Protein AF-X0Y604-F1 (afdb_monomer_lite)

Radius of gyration: 18.32 Å; chains: 1; bounding box: 46×38×45 Å

Sequence (183 aa):
MRIRPVEQVLEEVKYISSCANYKFVNFYDNININHRYLNEFLDGLISQKFTLPWGAELRADVITKEEALKLKKSNCKIVATGVESASEEVLKINFKFQDPSKVAQGIRIFKEVGIAVQAYFVIGLPGDNWERFKKTLKFVETLNLEGGVDRVEFFTATPYPGSDLAMNKEKYGIRILNENYSE

InterPro domains:
  IPR006638 Elp3/MiaA/NifB-like, radical SAM core domain [SM00729] (1-183)
  IPR007197 Radical SAM [PF04055] (2-140)
  IPR007197 Radical SAM [PS51918] (1-183)
  IPR023404 Radical SAM, alpha/beta horseshoe [G3DSA:3.80.30.20] (1-182)
  IPR051198 Tetrapyrrole and bacteriochlorophyll biosynthesis methyltransferases [PTHR43409] (1-174)
  IPR058240 Radical SAM superfamily [SSF102114] (2-176)

Structure (mmCIF, N/CA/C/O backbone):
data_AF-X0Y604-F1
#
_entry.id   AF-X0Y604-F1
#
loop_
_atom_site.group_PDB
_atom_site.id
_atom_site.type_symbol
_atom_site.label_atom_id
_atom_site.label_alt_id
_atom_site.label_comp_id
_atom_site.label_asym_id
_atom_site.label_entity_id
_atom_site.label_seq_id
_atom_site.pdbx_PDB_ins_code
_atom_site.Cartn_x
_atom_site.Cartn_y
_atom_site.Cartn_z
_atom_site.occupancy
_atom_site.B_iso_or_equiv
_atom_site.auth_seq_id
_atom_site.auth_comp_id
_atom_site.auth_asym_id
_atom_site.auth_atom_id
_atom_site.pdbx_PDB_model_num
ATOM 1 N N . MET A 1 1 ? -13.485 4.844 -14.418 1.00 67.44 1 MET A N 1
ATOM 2 C CA . MET A 1 1 ? -13.483 4.249 -13.063 1.00 67.44 1 MET A CA 1
ATOM 3 C C . MET A 1 1 ? -14.877 4.419 -12.478 1.00 67.44 1 MET A C 1
ATOM 5 O O . MET A 1 1 ? -15.407 5.518 -12.577 1.00 67.44 1 MET A O 1
ATOM 9 N N . ARG A 1 2 ? -15.498 3.356 -11.955 1.00 85.62 2 ARG A N 1
ATOM 10 C CA . ARG A 1 2 ? -16.805 3.432 -11.284 1.00 85.62 2 ARG A CA 1
ATOM 11 C C . ARG A 1 2 ? -16.552 3.430 -9.780 1.00 85.62 2 ARG A C 1
ATOM 13 O O . ARG A 1 2 ? -15.998 2.464 -9.279 1.00 85.62 2 ARG A O 1
ATOM 20 N N . ILE A 1 3 ? -16.933 4.502 -9.092 1.00 89.94 3 ILE A N 1
ATOM 21 C CA . ILE A 1 3 ? -16.822 4.616 -7.633 1.00 89.94 3 ILE A CA 1
ATOM 22 C C . ILE A 1 3 ? -18.218 4.388 -7.058 1.00 89.94 3 ILE A C 1
ATOM 24 O O . ILE A 1 3 ? -19.185 4.982 -7.538 1.00 89.94 3 ILE A O 1
ATOM 28 N N . ARG A 1 4 ? -18.338 3.487 -6.082 1.00 91.44 4 ARG A N 1
ATOM 29 C CA . ARG A 1 4 ? -19.601 3.248 -5.373 1.00 91.44 4 ARG A CA 1
ATOM 30 C C . ARG A 1 4 ? -19.793 4.326 -4.302 1.00 91.44 4 ARG A C 1
ATOM 32 O O . ARG A 1 4 ? -18.795 4.716 -3.713 1.00 91.44 4 ARG A O 1
ATOM 39 N N . PRO A 1 5 ? -21.014 4.813 -4.031 1.00 94.31 5 PRO A N 1
ATOM 40 C CA . PRO A 1 5 ? -21.254 5.717 -2.906 1.00 94.31 5 PRO A CA 1
ATOM 41 C C . PRO A 1 5 ? -20.850 5.072 -1.577 1.00 94.31 5 PRO A C 1
ATOM 43 O O . PRO A 1 5 ? -21.089 3.875 -1.382 1.00 94.31 5 PRO A O 1
ATOM 46 N N . VAL A 1 6 ? -20.262 5.856 -0.671 1.00 95.50 6 VAL A N 1
ATOM 47 C CA . VAL A 1 6 ? -19.782 5.362 0.628 1.00 95.50 6 VAL A CA 1
ATOM 48 C C . VAL A 1 6 ? -20.933 4.764 1.432 1.00 95.50 6 VAL A C 1
ATOM 50 O O . VAL A 1 6 ? -20.778 3.704 2.032 1.00 95.50 6 VAL A O 1
ATOM 53 N N . GLU A 1 7 ? -22.111 5.382 1.387 1.00 95.94 7 GLU A N 1
ATOM 54 C CA . GLU A 1 7 ? -23.298 4.941 2.116 1.00 95.94 7 GLU A CA 1
ATOM 55 C C . GLU A 1 7 ? -23.712 3.522 1.726 1.00 95.94 7 GLU A C 1
ATOM 57 O O . GLU A 1 7 ? -23.985 2.704 2.600 1.00 95.94 7 GLU A O 1
ATOM 62 N N . GLN A 1 8 ? -23.668 3.191 0.430 1.00 95.75 8 GLN A N 1
ATOM 63 C CA . GLN A 1 8 ? -23.993 1.844 -0.049 1.00 95.75 8 GLN A CA 1
ATOM 64 C C . GLN A 1 8 ? -22.989 0.804 0.457 1.00 95.75 8 GLN A C 1
ATOM 66 O O . GLN A 1 8 ? -23.372 -0.301 0.831 1.00 95.75 8 GLN A O 1
ATOM 71 N N . VAL A 1 9 ? -21.698 1.150 0.484 1.00 95.06 9 VAL A N 1
ATOM 72 C CA . VAL A 1 9 ? -20.661 0.254 1.018 1.00 95.06 9 VAL A CA 1
ATOM 73 C C . VAL A 1 9 ? -20.857 0.058 2.523 1.00 95.06 9 VAL A C 1
ATOM 75 O O . VAL A 1 9 ? -20.751 -1.057 3.026 1.00 95.06 9 VAL A O 1
ATOM 78 N N . LEU A 1 10 ? -21.192 1.119 3.256 1.00 95.12 10 LEU A N 1
ATOM 79 C CA . LEU A 1 10 ? -21.450 1.048 4.692 1.00 95.12 10 LEU A CA 1
ATOM 80 C C . LEU A 1 10 ? -22.718 0.244 5.032 1.00 95.12 10 LEU A C 1
ATOM 82 O O . LEU A 1 10 ? -22.738 -0.456 6.044 1.00 95.12 10 LEU A O 1
ATOM 86 N N . GLU A 1 11 ? -23.761 0.300 4.202 1.00 94.94 11 GLU A N 1
ATOM 87 C CA . GLU A 1 11 ? -24.947 -0.558 4.335 1.00 94.94 11 GLU A CA 1
ATOM 88 C C . GLU A 1 11 ? -24.590 -2.045 4.198 1.00 94.94 11 GLU A C 1
ATOM 90 O O . GLU A 1 11 ? -25.038 -2.864 5.005 1.00 94.94 11 GLU A O 1
ATOM 95 N N . GLU A 1 12 ? -23.724 -2.394 3.243 1.00 93.00 12 GLU A N 1
ATOM 96 C CA . GLU A 1 12 ? -23.211 -3.761 3.088 1.00 93.00 12 GLU A CA 1
ATOM 97 C C . GLU A 1 12 ? -22.368 -4.193 4.286 1.00 93.00 12 GLU A C 1
ATOM 99 O O . GLU A 1 12 ? -22.547 -5.296 4.800 1.00 93.00 12 GLU A O 1
ATOM 104 N N . VAL A 1 13 ? -21.489 -3.320 4.782 1.00 91.56 13 VAL A N 1
ATOM 105 C CA . VAL A 1 13 ? -20.687 -3.593 5.981 1.00 91.56 13 VAL A CA 1
ATOM 106 C C . VAL A 1 13 ? -21.584 -3.851 7.192 1.00 91.56 13 VAL A C 1
ATOM 108 O O . VAL A 1 13 ? -21.363 -4.815 7.927 1.00 91.56 13 VAL A O 1
ATOM 111 N N . LYS A 1 14 ? -22.638 -3.050 7.374 1.00 89.56 14 LYS A N 1
ATOM 112 C CA . LYS A 1 14 ? -23.631 -3.249 8.435 1.00 89.56 14 LYS A CA 1
ATOM 113 C C . LYS A 1 14 ? -24.364 -4.582 8.287 1.00 89.56 14 LYS A C 1
ATOM 115 O O . LYS A 1 14 ? -24.559 -5.286 9.280 1.00 89.56 14 LYS A O 1
ATOM 120 N N . TYR A 1 15 ? -24.742 -4.951 7.064 1.00 90.50 15 TYR A N 1
ATOM 121 C CA . TYR A 1 15 ? -25.344 -6.252 6.781 1.00 90.50 15 TYR A CA 1
ATOM 122 C C . TYR A 1 15 ? -24.382 -7.403 7.113 1.00 90.50 15 TYR A C 1
ATOM 124 O O . TYR A 1 15 ? -24.766 -8.333 7.824 1.00 90.50 15 TYR A O 1
ATOM 132 N N . ILE A 1 16 ? -23.112 -7.307 6.709 1.00 88.12 16 ILE A N 1
ATOM 133 C CA . ILE A 1 16 ? -22.062 -8.283 7.038 1.00 88.12 16 ILE A CA 1
ATOM 134 C C . ILE A 1 16 ? -21.901 -8.410 8.557 1.00 88.12 16 ILE A C 1
ATOM 136 O O . ILE A 1 16 ? -21.868 -9.526 9.068 1.00 88.12 16 ILE A O 1
ATOM 140 N N . SER A 1 17 ? -21.868 -7.299 9.300 1.00 84.38 17 SER A N 1
ATOM 141 C CA . SER A 1 17 ? -21.817 -7.321 10.769 1.00 84.38 17 SER A CA 1
ATOM 142 C C . SER A 1 17 ? -23.038 -7.968 11.424 1.00 84.38 17 SER A C 1
ATOM 144 O O . SER A 1 17 ? -22.916 -8.491 12.528 1.00 84.38 17 SER A O 1
ATOM 146 N N . SER A 1 18 ? -24.206 -7.921 10.778 1.00 85.81 18 SER A N 1
ATOM 147 C CA . SER A 1 18 ? -25.432 -8.561 11.278 1.00 85.81 18 SER A CA 1
ATOM 148 C C . SER A 1 18 ? -25.483 -10.069 11.008 1.00 85.81 18 SER A C 1
ATOM 150 O O . SER A 1 18 ? -26.213 -10.801 11.676 1.00 85.81 18 SER A O 1
ATOM 152 N N . CYS A 1 19 ? -24.698 -10.543 10.042 1.00 84.44 19 CYS A N 1
ATOM 153 C CA . CYS A 1 19 ? -24.595 -11.952 9.698 1.00 84.44 19 CYS A CA 1
ATOM 154 C C . CYS A 1 19 ? -23.671 -12.693 10.681 1.00 84.44 19 CYS A C 1
ATOM 156 O O . CYS A 1 19 ? -22.676 -12.154 11.168 1.00 84.44 19 CYS A O 1
ATOM 158 N N . ALA A 1 20 ? -23.970 -13.961 10.968 1.00 69.75 20 ALA A N 1
ATOM 159 C CA . ALA A 1 20 ? -23.189 -14.734 11.929 1.00 69.75 20 ALA A CA 1
ATOM 160 C C . ALA A 1 20 ? -21.763 -15.077 11.432 1.00 69.75 20 ALA A C 1
ATOM 162 O O . ALA A 1 20 ? -21.559 -15.504 10.300 1.00 69.75 20 ALA A O 1
ATOM 163 N N . ASN A 1 21 ? -20.807 -14.996 12.368 1.00 80.12 21 ASN A N 1
ATOM 164 C CA . ASN A 1 21 ? -19.483 -15.641 12.399 1.00 80.12 21 ASN A CA 1
ATOM 165 C C . ASN A 1 21 ? -18.374 -15.209 11.415 1.00 80.12 21 ASN A C 1
ATOM 167 O O . ASN A 1 21 ? -17.373 -15.922 11.295 1.00 80.12 21 ASN A O 1
ATOM 171 N N . TYR A 1 22 ? -18.440 -14.022 10.808 1.00 89.56 22 TYR A N 1
ATOM 172 C CA . TYR A 1 22 ? -17.265 -13.474 10.114 1.00 89.56 22 TYR A CA 1
ATOM 173 C C . TYR A 1 22 ? -16.142 -13.111 11.097 1.00 89.56 22 TYR A C 1
ATOM 175 O O . TYR A 1 22 ? -16.382 -12.583 12.183 1.00 89.56 22 TYR A O 1
ATOM 183 N N . LYS A 1 23 ? -14.895 -13.418 10.722 1.00 90.88 23 LYS A N 1
ATOM 184 C CA . LYS A 1 23 ? -13.692 -13.110 11.522 1.00 90.88 23 LYS A CA 1
ATOM 185 C C . LYS A 1 23 ? -12.873 -11.959 10.954 1.00 90.88 23 LYS A C 1
ATOM 187 O O . LYS A 1 23 ? -12.068 -11.375 11.675 1.00 90.88 23 LYS A O 1
ATOM 192 N N . PHE A 1 24 ? -13.070 -11.666 9.675 1.00 94.00 24 PHE A N 1
ATOM 193 C CA . PHE A 1 24 ? -12.303 -10.679 8.943 1.00 94.00 24 PHE A CA 1
ATOM 194 C C . PHE A 1 24 ? -13.084 -10.201 7.717 1.00 94.00 24 PHE A C 1
ATOM 196 O O . PHE A 1 24 ? -13.794 -11.001 7.106 1.00 94.00 24 PHE A O 1
ATOM 203 N N . VAL A 1 25 ? -12.926 -8.933 7.340 1.00 94.44 25 VAL A N 1
ATOM 204 C CA . VAL A 1 25 ? -13.424 -8.378 6.070 1.00 94.44 25 VAL A CA 1
ATOM 205 C C . VAL A 1 25 ? -12.240 -7.867 5.256 1.00 94.44 25 VAL A C 1
ATOM 207 O O . VAL A 1 25 ? -11.409 -7.138 5.784 1.00 94.44 25 VAL A O 1
ATOM 210 N N . ASN A 1 26 ? -12.146 -8.234 3.979 1.00 95.25 26 ASN A N 1
ATOM 211 C CA . ASN A 1 26 ? -11.111 -7.705 3.090 1.00 95.25 26 ASN A CA 1
ATOM 212 C C . ASN A 1 26 ? -11.746 -6.901 1.955 1.00 95.25 26 ASN A C 1
ATOM 214 O O . ASN A 1 26 ? -12.604 -7.425 1.243 1.00 95.25 26 ASN A O 1
ATOM 218 N N . PHE A 1 27 ? -11.319 -5.652 1.783 1.00 94.19 27 PHE A N 1
ATOM 219 C CA . PHE A 1 27 ? -11.725 -4.798 0.669 1.00 94.19 27 PHE A CA 1
ATOM 220 C C . PHE A 1 27 ? -10.660 -4.866 -0.429 1.00 94.19 27 PHE A C 1
ATOM 222 O O . PHE A 1 27 ? -9.529 -4.434 -0.226 1.00 94.19 27 PHE A O 1
ATOM 229 N N . TYR A 1 28 ? -11.019 -5.415 -1.588 1.00 89.62 28 TYR A N 1
ATOM 230 C CA . TYR A 1 28 ? -10.090 -5.580 -2.716 1.00 89.62 28 TYR A CA 1
ATOM 231 C C . TYR A 1 28 ? -9.993 -4.347 -3.623 1.00 89.62 28 TYR A C 1
ATOM 233 O O . TYR A 1 28 ? -9.092 -4.257 -4.448 1.00 89.62 28 TYR A O 1
ATOM 241 N N . ASP A 1 29 ? -10.903 -3.385 -3.479 1.00 84.81 29 ASP A N 1
ATOM 242 C CA . ASP A 1 29 ? -10.781 -2.107 -4.173 1.00 84.81 29 ASP A CA 1
ATOM 243 C C . ASP A 1 29 ? -9.785 -1.197 -3.447 1.00 84.81 29 ASP A C 1
ATOM 245 O O . ASP A 1 29 ? -9.699 -1.201 -2.217 1.00 84.81 29 ASP A O 1
ATOM 249 N N . ASN A 1 30 ? -9.098 -0.336 -4.204 1.00 84.06 30 ASN A N 1
ATOM 250 C CA . ASN A 1 30 ? -8.319 0.753 -3.620 1.00 84.06 30 ASN A CA 1
ATOM 251 C C . ASN A 1 30 ? -9.265 1.742 -2.932 1.00 84.06 30 ASN A C 1
ATOM 253 O O . ASN A 1 30 ? -9.807 2.641 -3.570 1.00 84.06 30 ASN A O 1
ATOM 257 N N . ILE A 1 31 ? -9.474 1.608 -1.626 1.00 89.19 31 ILE A N 1
ATOM 258 C CA . ILE A 1 31 ? -10.430 2.465 -0.908 1.00 89.19 31 ILE A CA 1
ATOM 259 C C . ILE A 1 31 ? -9.895 3.890 -0.682 1.00 89.19 31 ILE A C 1
ATOM 261 O O . ILE A 1 31 ? -10.653 4.774 -0.294 1.00 89.19 31 ILE A O 1
ATOM 265 N N . ASN A 1 32 ? -8.614 4.156 -0.970 1.00 93.94 32 ASN A N 1
ATOM 266 C CA . ASN A 1 32 ? -8.034 5.503 -0.973 1.00 93.94 32 ASN A CA 1
ATOM 267 C C . ASN A 1 32 ? -7.910 6.132 -2.368 1.00 93.94 32 ASN A C 1
ATOM 269 O O . ASN A 1 32 ? -6.926 6.809 -2.657 1.00 93.94 32 ASN A O 1
ATOM 273 N N . ILE A 1 33 ? -8.934 5.971 -3.217 1.00 90.31 33 ILE A N 1
ATOM 274 C CA . ILE A 1 33 ? -9.029 6.675 -4.515 1.00 90.31 33 ILE A CA 1
ATOM 275 C C . ILE A 1 33 ? -8.802 8.186 -4.356 1.00 90.31 33 ILE A C 1
ATOM 277 O O . ILE A 1 33 ? -8.181 8.821 -5.207 1.00 90.31 33 ILE A O 1
ATOM 281 N N . ASN A 1 34 ? -9.326 8.772 -3.279 1.00 93.38 34 ASN A N 1
ATOM 282 C CA . ASN A 1 34 ? -9.004 10.124 -2.843 1.00 93.38 34 ASN A CA 1
ATOM 283 C C . ASN A 1 34 ? -9.247 10.272 -1.333 1.00 93.38 34 ASN A C 1
ATOM 285 O O . ASN A 1 34 ? -9.988 9.490 -0.733 1.00 93.38 34 ASN A O 1
ATOM 289 N N . HIS A 1 35 ? -8.667 11.319 -0.745 1.00 96.69 35 HIS A N 1
ATOM 290 C CA . HIS A 1 35 ? -8.781 11.607 0.685 1.00 96.69 35 HIS A CA 1
ATOM 291 C C . HIS A 1 35 ? -10.229 11.777 1.158 1.00 96.69 35 HIS A C 1
ATOM 293 O O . HIS A 1 35 ? -10.571 11.305 2.236 1.00 96.69 35 HIS A O 1
ATOM 299 N N . ARG A 1 36 ? -11.103 12.420 0.369 1.00 96.88 36 ARG A N 1
ATOM 300 C CA . ARG A 1 36 ? -12.506 12.641 0.765 1.00 96.88 36 ARG A CA 1
ATOM 301 C C . ARG A 1 36 ? -13.228 11.310 0.954 1.00 96.88 36 ARG A C 1
ATOM 303 O O . ARG A 1 36 ? -13.785 11.080 2.019 1.00 96.88 36 ARG A O 1
ATOM 310 N N . TYR A 1 37 ? -13.157 10.442 -0.053 1.00 96.44 37 TYR A N 1
ATOM 311 C CA . TYR A 1 37 ? -13.794 9.130 -0.030 1.00 96.44 37 TYR A CA 1
ATOM 312 C C . TYR A 1 37 ? -13.266 8.270 1.121 1.00 96.44 37 TYR A C 1
ATOM 314 O O . TYR A 1 37 ? -14.051 7.696 1.871 1.00 96.44 37 TYR A O 1
ATOM 322 N N . LEU A 1 38 ? -11.939 8.222 1.298 1.00 97.62 38 LEU A N 1
ATOM 323 C CA . LEU A 1 38 ? -11.328 7.459 2.384 1.00 97.62 38 LEU A CA 1
ATOM 324 C C . LEU A 1 38 ? -11.808 7.955 3.750 1.00 97.62 38 LEU A C 1
ATOM 326 O O . LEU A 1 38 ? -12.207 7.153 4.588 1.00 97.62 38 LEU A O 1
ATOM 330 N N . ASN A 1 39 ? -11.784 9.268 3.981 1.00 98.44 39 ASN A N 1
ATOM 331 C CA . ASN A 1 39 ? -12.193 9.836 5.262 1.00 98.44 39 ASN A CA 1
ATOM 332 C C . ASN A 1 39 ? -13.674 9.589 5.547 1.00 98.44 39 ASN A C 1
ATOM 334 O O . ASN A 1 39 ? -14.000 9.154 6.645 1.00 98.44 39 ASN A O 1
ATOM 338 N N . GLU A 1 40 ? -14.547 9.789 4.562 1.00 98.00 40 GLU A N 1
ATOM 339 C CA . GLU A 1 40 ? -15.981 9.530 4.692 1.00 98.00 40 GLU A CA 1
ATOM 340 C C . GLU A 1 40 ? -16.265 8.055 5.015 1.00 98.00 40 GLU A C 1
ATOM 342 O O . GLU A 1 40 ? -17.035 7.748 5.927 1.00 98.00 40 GLU A O 1
ATOM 347 N N . PHE A 1 41 ? -15.571 7.133 4.342 1.00 97.75 41 PHE A N 1
ATOM 348 C CA . PHE A 1 41 ? -15.660 5.703 4.621 1.00 97.75 41 PHE A CA 1
ATOM 349 C C . PHE A 1 41 ? -15.190 5.355 6.040 1.00 97.75 41 PHE A C 1
ATOM 351 O O . PHE A 1 41 ? -15.903 4.673 6.780 1.00 97.75 41 PHE A O 1
ATOM 358 N N . LEU A 1 42 ? -14.018 5.846 6.455 1.00 98.12 42 LEU A N 1
ATOM 359 C CA . LEU A 1 42 ? -13.462 5.568 7.782 1.00 98.12 42 LEU A CA 1
ATOM 360 C C . LEU A 1 42 ? -14.315 6.173 8.901 1.00 98.12 42 LEU A C 1
ATOM 362 O O . LEU A 1 42 ? -14.575 5.502 9.901 1.00 98.12 42 LEU A O 1
ATOM 366 N N . ASP A 1 43 ? -14.779 7.411 8.731 1.00 98.38 43 ASP A N 1
ATOM 367 C CA . ASP A 1 43 ? -15.659 8.083 9.687 1.00 98.38 43 ASP A CA 1
ATOM 368 C C . ASP A 1 43 ? -17.009 7.349 9.780 1.00 98.38 43 ASP A C 1
ATOM 370 O O . ASP A 1 43 ? -17.536 7.145 10.878 1.00 98.38 43 ASP A O 1
ATOM 374 N N . GLY A 1 44 ? -17.511 6.832 8.654 1.00 97.62 44 GLY A N 1
ATOM 375 C CA . GLY A 1 44 ? -18.650 5.921 8.586 1.00 97.62 44 GLY A CA 1
ATOM 376 C C . GLY A 1 44 ? -18.459 4.651 9.418 1.00 97.62 44 GLY A C 1
ATOM 377 O O . GLY A 1 44 ? -19.259 4.388 10.317 1.00 97.62 44 GLY A O 1
ATOM 378 N N . LEU A 1 45 ? -17.372 3.904 9.199 1.00 97.00 45 LEU A N 1
ATOM 379 C CA . LEU A 1 45 ? -17.052 2.700 9.981 1.00 97.00 45 LEU A CA 1
ATOM 380 C C . LEU A 1 45 ? -16.948 2.993 11.485 1.00 97.00 45 LEU A C 1
ATOM 382 O O . LEU A 1 45 ? -17.476 2.246 12.313 1.00 97.00 45 LEU A O 1
ATOM 386 N N . ILE A 1 46 ? -16.283 4.097 11.842 1.00 97.44 46 ILE A N 1
ATOM 387 C CA . ILE A 1 46 ? -16.099 4.522 13.234 1.00 97.44 46 ILE A CA 1
ATOM 388 C C . ILE A 1 46 ? -17.448 4.879 13.870 1.00 97.44 46 ILE A C 1
ATOM 390 O O . ILE A 1 46 ? -17.727 4.445 14.989 1.00 97.44 46 ILE A O 1
ATOM 394 N N . SER A 1 47 ? -18.293 5.645 13.174 1.00 96.56 47 SER A N 1
ATOM 395 C CA . SER A 1 47 ? -19.606 6.070 13.680 1.00 96.56 47 SER A CA 1
ATOM 396 C C . SER A 1 47 ? -20.559 4.891 13.900 1.00 96.56 47 SER A C 1
ATOM 398 O O . SER A 1 47 ? -21.269 4.848 14.905 1.00 96.56 47 SER A O 1
ATOM 400 N N . GLN A 1 48 ? -20.506 3.885 13.022 1.00 93.75 48 GLN A N 1
ATOM 401 C CA . GLN A 1 48 ? -21.279 2.648 13.139 1.00 93.75 48 GLN A CA 1
ATOM 402 C C . GLN A 1 48 ? -20.713 1.672 14.177 1.00 93.75 48 GLN A C 1
ATOM 404 O O . GLN A 1 48 ? -21.327 0.639 14.438 1.00 93.75 48 GLN A O 1
ATOM 409 N N . LYS A 1 49 ? -19.565 1.999 14.792 1.00 92.50 49 LYS A N 1
ATOM 410 C CA . LYS A 1 49 ? -18.840 1.134 15.732 1.00 92.50 49 LYS A CA 1
ATOM 411 C C . LYS A 1 49 ? -18.542 -0.237 15.121 1.00 92.50 49 LYS A C 1
ATOM 413 O O . LYS A 1 49 ? -18.709 -1.259 15.783 1.00 92.50 49 LYS A O 1
ATOM 418 N N . PHE A 1 50 ? -18.113 -0.265 13.861 1.00 92.00 50 PHE A N 1
ATOM 419 C CA . PHE A 1 50 ? -17.709 -1.502 13.204 1.00 92.00 50 PHE A CA 1
ATOM 420 C C . PHE A 1 50 ? -16.515 -2.130 13.942 1.00 92.00 50 PHE A C 1
ATOM 422 O O . PHE A 1 50 ? -15.471 -1.498 14.105 1.00 92.00 50 PHE A O 1
ATOM 429 N N . THR A 1 51 ? -16.679 -3.361 14.433 1.00 88.81 51 THR A N 1
ATOM 430 C CA . THR A 1 51 ? -15.690 -4.026 15.302 1.00 88.81 51 THR A CA 1
ATOM 431 C C . THR A 1 51 ? -14.959 -5.187 14.644 1.00 88.81 51 THR A C 1
ATOM 433 O O . THR A 1 51 ? -13.980 -5.672 15.215 1.00 88.81 51 THR A O 1
ATOM 436 N N . LEU A 1 52 ? -15.385 -5.656 13.466 1.00 93.69 52 LEU A N 1
ATOM 437 C CA . LEU A 1 52 ? -14.686 -6.751 12.797 1.00 93.69 52 LEU A CA 1
ATOM 438 C C . LEU A 1 52 ? -13.294 -6.283 12.345 1.00 93.69 52 LEU A C 1
ATOM 440 O O . LEU A 1 52 ? -13.151 -5.169 11.838 1.00 93.69 52 LEU A O 1
ATOM 444 N N . PRO A 1 53 ? -12.247 -7.098 12.547 1.00 95.94 53 PRO A N 1
ATOM 445 C CA . PRO A 1 53 ? -10.953 -6.863 11.925 1.00 95.94 53 PRO A CA 1
ATOM 446 C C . PRO A 1 53 ? -11.096 -6.791 10.406 1.00 95.94 53 PRO A C 1
ATOM 448 O O . PRO A 1 53 ? -11.845 -7.573 9.819 1.00 95.94 53 PRO A O 1
ATOM 451 N N . TRP A 1 54 ? -10.375 -5.878 9.766 1.00 97.00 54 TRP A N 1
ATOM 452 C CA . TRP A 1 54 ? -10.426 -5.769 8.313 1.00 97.00 54 TRP A CA 1
ATOM 453 C C . TRP A 1 54 ? -9.099 -5.353 7.693 1.00 97.00 54 TRP A C 1
ATOM 455 O O . TRP A 1 54 ? -8.162 -4.963 8.394 1.00 97.00 54 TRP A O 1
ATOM 465 N N . GLY A 1 55 ? -9.013 -5.488 6.376 1.00 97.25 55 GLY A N 1
ATOM 466 C CA . GLY A 1 55 ? -7.874 -5.069 5.574 1.00 97.25 55 GLY A CA 1
ATOM 467 C C . GLY A 1 55 ? -8.313 -4.552 4.215 1.00 97.25 55 GLY A C 1
ATOM 468 O O . GLY A 1 55 ? -9.465 -4.743 3.814 1.00 97.25 55 GLY A O 1
ATOM 469 N N . ALA A 1 56 ? -7.413 -3.845 3.545 1.00 96.81 56 ALA A N 1
ATOM 470 C CA . ALA A 1 56 ? -7.675 -3.314 2.218 1.00 96.81 56 ALA A CA 1
ATOM 471 C C . ALA A 1 56 ? -6.400 -3.103 1.410 1.00 96.81 56 ALA A C 1
ATOM 473 O O . ALA A 1 56 ? -5.303 -2.988 1.966 1.00 96.81 56 ALA A O 1
ATOM 474 N N . GLU A 1 57 ? -6.579 -2.981 0.100 1.00 93.81 57 GLU A N 1
ATOM 475 C CA . GLU A 1 57 ? -5.563 -2.432 -0.786 1.00 93.81 57 GLU A CA 1
ATOM 476 C C . GLU A 1 57 ? -5.571 -0.902 -0.715 1.00 93.81 57 GLU A C 1
ATOM 478 O O . GLU A 1 57 ? -6.616 -0.261 -0.845 1.00 93.81 57 GLU A O 1
ATOM 483 N N . LEU A 1 58 ? -4.402 -0.307 -0.471 1.00 95.56 58 LEU A N 1
ATOM 484 C CA . LEU A 1 58 ? -4.213 1.139 -0.441 1.00 95.56 58 LEU A CA 1
ATOM 485 C C . LEU A 1 58 ? -2.937 1.528 -1.175 1.00 95.56 58 LEU A C 1
ATOM 487 O O . LEU A 1 58 ? -1.897 0.882 -1.062 1.00 95.56 58 LEU A O 1
ATOM 491 N N . ARG A 1 59 ? -2.982 2.692 -1.819 1.00 94.62 59 ARG A N 1
ATOM 492 C CA . ARG A 1 59 ? -1.778 3.397 -2.259 1.00 94.62 59 ARG A CA 1
ATOM 493 C C . ARG A 1 59 ? -1.044 4.004 -1.065 1.00 94.62 59 ARG A C 1
ATOM 495 O O . ARG A 1 59 ? -1.518 4.983 -0.489 1.00 94.62 59 ARG A O 1
ATOM 502 N N . ALA A 1 60 ? 0.108 3.449 -0.696 1.00 94.81 60 ALA A N 1
ATOM 503 C CA . ALA A 1 60 ? 0.903 3.978 0.414 1.00 94.81 60 ALA A CA 1
ATOM 504 C C . ALA A 1 60 ? 1.509 5.366 0.124 1.00 94.81 60 ALA A C 1
ATOM 506 O O . ALA A 1 60 ? 1.691 6.150 1.045 1.00 94.81 60 ALA A O 1
ATOM 507 N N . ASP A 1 61 ? 1.781 5.720 -1.134 1.00 95.19 61 ASP A N 1
ATOM 508 C CA . ASP A 1 61 ? 2.440 6.986 -1.503 1.00 95.19 61 ASP A CA 1
ATOM 509 C C . ASP A 1 61 ? 1.596 8.249 -1.266 1.00 95.19 61 ASP A C 1
ATOM 511 O O . ASP A 1 61 ? 2.117 9.363 -1.352 1.00 95.19 61 ASP A O 1
ATOM 515 N N . VAL A 1 62 ? 0.306 8.083 -0.970 1.00 95.94 62 VAL A N 1
ATOM 516 C CA . VAL A 1 62 ? -0.636 9.183 -0.724 1.00 95.94 62 VAL A CA 1
ATOM 517 C C . VAL A 1 62 ? -1.235 9.161 0.680 1.00 95.94 62 VAL A C 1
ATOM 519 O O . VAL A 1 62 ? -2.061 10.011 0.984 1.00 95.94 62 VAL A O 1
ATOM 522 N N . ILE A 1 63 ? -0.867 8.211 1.546 1.00 97.19 63 ILE A N 1
ATOM 523 C CA . ILE A 1 63 ? -1.470 8.125 2.881 1.00 97.19 63 ILE A CA 1
ATOM 524 C C . ILE A 1 63 ? -0.958 9.236 3.805 1.00 97.19 63 ILE A C 1
ATOM 526 O O . ILE A 1 63 ? 0.241 9.511 3.881 1.00 97.19 63 ILE A O 1
ATOM 530 N N . THR A 1 64 ? -1.862 9.845 4.569 1.00 98.06 64 THR A N 1
ATOM 531 C CA . THR A 1 64 ? -1.501 10.777 5.645 1.00 98.06 64 THR A CA 1
ATOM 532 C C . THR A 1 64 ? -1.478 10.095 7.014 1.00 98.06 64 THR A C 1
ATOM 534 O O . THR A 1 64 ? -2.111 9.062 7.247 1.00 98.06 64 THR A O 1
ATOM 537 N N . LYS A 1 65 ? -0.779 10.705 7.982 1.00 98.00 65 LYS A N 1
ATOM 538 C CA . LYS A 1 65 ? -0.763 10.211 9.368 1.00 98.00 65 LYS A CA 1
ATOM 539 C C . LYS A 1 65 ? -2.157 10.208 10.004 1.00 98.00 65 LYS A C 1
ATOM 541 O O . LYS A 1 65 ? -2.476 9.290 10.756 1.00 98.00 65 LYS A O 1
ATOM 546 N N . GLU A 1 66 ? -2.983 11.206 9.695 1.00 98.56 66 GLU A N 1
ATOM 547 C CA . GLU A 1 66 ? -4.360 11.300 10.191 1.00 98.56 66 GLU A CA 1
ATOM 548 C C . GLU A 1 66 ? -5.222 10.139 9.678 1.00 98.56 66 GLU A C 1
ATOM 550 O O . GLU A 1 66 ? -5.890 9.464 10.463 1.00 98.56 66 GLU A O 1
ATOM 555 N N . GLU A 1 67 ? -5.144 9.836 8.382 1.00 98.56 67 GLU A N 1
ATOM 556 C CA . GLU A 1 67 ? -5.873 8.713 7.787 1.00 98.56 67 GLU A CA 1
ATOM 557 C C . GLU A 1 67 ? -5.401 7.370 8.342 1.00 98.56 67 GLU A C 1
ATOM 559 O O . GLU A 1 67 ? -6.222 6.506 8.639 1.00 98.56 67 GLU A O 1
ATOM 564 N N . ALA A 1 68 ? -4.097 7.202 8.573 1.00 98.31 68 ALA A N 1
ATOM 565 C CA . ALA A 1 68 ? -3.559 6.006 9.217 1.00 98.31 68 ALA A CA 1
ATOM 566 C C . ALA A 1 68 ? -4.088 5.817 10.652 1.00 98.31 68 ALA A C 1
ATOM 568 O O . ALA A 1 68 ? -4.419 4.699 11.055 1.00 98.31 68 ALA A O 1
ATOM 569 N N . LEU A 1 69 ? -4.244 6.899 11.420 1.00 98.62 69 LEU A N 1
ATOM 570 C CA . LEU A 1 69 ? -4.875 6.844 12.743 1.00 98.62 69 LEU A CA 1
ATOM 571 C C . LEU A 1 69 ? -6.360 6.464 12.650 1.00 98.62 69 LEU A C 1
ATOM 573 O O . LEU A 1 69 ? -6.833 5.654 13.452 1.00 98.62 69 LEU A O 1
ATOM 577 N N . LYS A 1 70 ? -7.094 6.987 11.659 1.00 98.50 70 LYS A N 1
ATOM 578 C CA . LYS A 1 70 ? -8.492 6.598 11.405 1.00 98.50 70 LYS A CA 1
ATOM 579 C C . LYS A 1 70 ? -8.615 5.134 10.963 1.00 98.50 70 LYS A C 1
ATOM 581 O O . LYS A 1 70 ? -9.501 4.42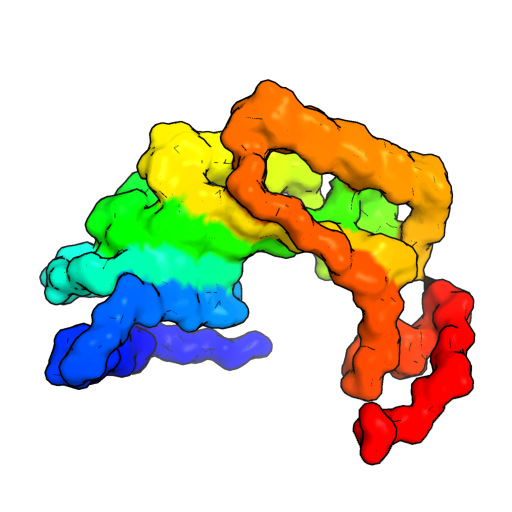8 11.448 1.00 98.50 70 LYS A O 1
ATOM 586 N N . LEU A 1 71 ? -7.700 4.637 10.131 1.00 98.31 71 LEU A N 1
ATOM 587 C CA . LEU A 1 71 ? -7.598 3.215 9.776 1.00 98.31 71 LEU A CA 1
ATOM 588 C C . LEU A 1 71 ? -7.417 2.352 11.028 1.00 98.31 71 LEU A C 1
ATOM 590 O O . LEU A 1 71 ? -8.159 1.397 11.250 1.00 98.31 71 LEU A O 1
ATOM 594 N N . LYS A 1 72 ? -6.491 2.728 11.913 1.00 98.06 72 LYS A N 1
ATOM 595 C CA . LYS A 1 72 ? -6.280 2.008 13.173 1.00 98.06 72 LYS A CA 1
ATOM 596 C C . LYS A 1 72 ? -7.535 2.022 14.051 1.00 98.06 72 LYS A C 1
ATOM 598 O O . LYS A 1 72 ? -7.924 0.982 14.583 1.00 98.06 72 LYS A O 1
ATOM 603 N N . LYS A 1 73 ? -8.178 3.187 14.184 1.00 98.12 73 LYS A N 1
ATOM 604 C CA . LYS A 1 73 ? -9.387 3.386 15.000 1.00 98.12 73 LYS A CA 1
ATOM 605 C C . LYS A 1 73 ? -10.597 2.611 14.474 1.00 98.12 73 LYS A C 1
ATOM 607 O O . LYS A 1 73 ? -11.383 2.117 15.273 1.00 98.12 73 LYS A O 1
ATOM 612 N N . SER A 1 74 ? -10.723 2.472 13.158 1.00 97.19 74 SER A N 1
ATOM 613 C CA . SER A 1 74 ? -11.758 1.660 12.500 1.00 97.19 74 SER A CA 1
ATOM 614 C C . SER A 1 74 ? -11.451 0.158 12.508 1.00 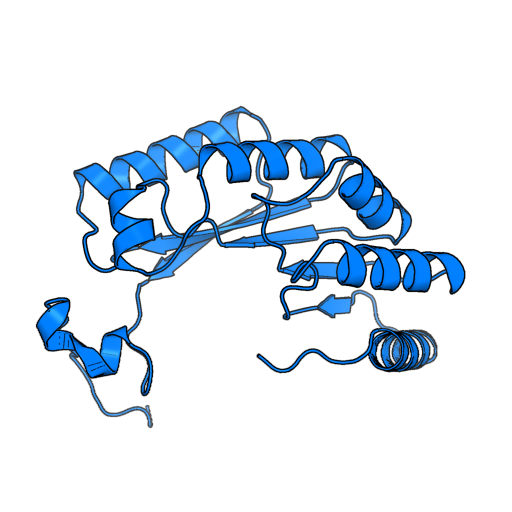97.19 74 SER A C 1
ATOM 616 O O . SER A 1 74 ? -12.206 -0.608 11.922 1.00 97.19 74 SER A O 1
ATOM 618 N N . ASN A 1 75 ? -10.387 -0.278 13.194 1.00 97.25 75 ASN A N 1
ATOM 619 C CA . ASN A 1 75 ? -9.969 -1.673 13.343 1.00 97.25 75 ASN A CA 1
ATOM 620 C C . ASN A 1 75 ? -9.320 -2.317 12.099 1.00 97.25 75 ASN A C 1
ATOM 622 O O . ASN A 1 75 ? -9.267 -3.548 12.001 1.00 97.25 75 ASN A O 1
ATOM 626 N N . CYS A 1 76 ? -8.749 -1.508 11.198 1.00 97.88 76 CYS A N 1
ATOM 627 C CA . CYS A 1 76 ? -7.898 -2.006 10.117 1.00 97.88 76 CYS A CA 1
ATOM 628 C C . CYS A 1 76 ? -6.661 -2.703 10.703 1.00 97.88 76 CYS A C 1
ATOM 630 O O . CYS A 1 76 ? -5.967 -2.156 11.568 1.00 97.88 76 CYS A O 1
ATOM 632 N N . LYS A 1 77 ? -6.387 -3.928 10.253 1.00 97.75 77 LYS A N 1
ATOM 633 C CA . LYS A 1 77 ? -5.270 -4.759 10.724 1.00 97.75 77 LYS A CA 1
ATOM 634 C C . LYS A 1 77 ? -4.132 -4.841 9.735 1.00 97.75 77 LYS A C 1
ATOM 636 O O . LYS A 1 77 ? -2.988 -4.889 10.172 1.00 97.75 77 LYS A O 1
ATOM 641 N N . ILE A 1 78 ? -4.445 -4.867 8.447 1.00 97.06 78 ILE A N 1
ATOM 642 C CA . ILE A 1 78 ? -3.459 -5.048 7.390 1.00 97.06 78 ILE A CA 1
ATOM 643 C C . ILE A 1 78 ? -3.805 -4.174 6.195 1.00 97.06 78 ILE A C 1
ATOM 645 O O . ILE A 1 78 ? -4.969 -4.054 5.817 1.00 97.06 78 ILE A O 1
ATOM 649 N N . VAL A 1 79 ? -2.780 -3.569 5.616 1.00 97.00 79 VAL A N 1
ATOM 650 C CA . VAL A 1 79 ? -2.858 -2.854 4.350 1.00 97.00 79 VAL A CA 1
ATOM 651 C C . VAL A 1 79 ? -1.977 -3.573 3.349 1.00 97.00 79 VAL A C 1
ATOM 653 O O . VAL A 1 79 ? -0.801 -3.824 3.613 1.00 97.00 79 VAL A O 1
ATOM 656 N N . ALA A 1 80 ? -2.549 -3.885 2.198 1.00 95.81 80 ALA A N 1
ATOM 657 C CA . ALA A 1 80 ? -1.808 -4.334 1.039 1.00 95.81 80 ALA A CA 1
ATOM 658 C C . ALA A 1 80 ? -1.485 -3.126 0.146 1.00 95.81 80 ALA A C 1
ATOM 660 O O . ALA A 1 80 ? -2.344 -2.280 -0.088 1.00 95.81 80 ALA A O 1
ATOM 661 N N . THR A 1 81 ? -0.248 -3.005 -0.334 1.00 94.88 81 THR A N 1
ATOM 662 C CA . THR A 1 81 ? 0.167 -1.896 -1.207 1.00 94.88 81 THR A CA 1
ATOM 663 C C . THR A 1 81 ? 0.981 -2.404 -2.387 1.00 94.88 81 THR A C 1
ATOM 665 O O . THR A 1 81 ? 1.983 -3.103 -2.228 1.00 94.88 81 THR A O 1
ATOM 668 N N . GLY A 1 82 ? 0.577 -1.998 -3.591 1.00 93.69 82 GLY A N 1
ATOM 669 C CA . GLY A 1 82 ? 1.336 -2.228 -4.815 1.00 93.69 82 GLY A CA 1
ATOM 670 C C . GLY A 1 82 ? 2.535 -1.294 -4.899 1.00 93.69 82 GLY A C 1
ATOM 671 O O . GLY A 1 82 ? 2.369 -0.114 -5.199 1.00 93.69 82 GLY A O 1
ATOM 672 N N . VAL A 1 83 ? 3.740 -1.809 -4.647 1.00 94.81 83 VAL A N 1
ATOM 673 C CA . VAL A 1 83 ? 5.003 -1.089 -4.889 1.00 94.81 83 VAL A CA 1
ATOM 674 C C . VAL A 1 83 ? 5.436 -1.260 -6.343 1.00 94.81 83 VAL A C 1
ATOM 676 O O . VAL A 1 83 ? 5.898 -0.304 -6.962 1.00 94.81 83 VAL A O 1
ATOM 679 N N . GLU A 1 84 ? 5.200 -2.449 -6.902 1.00 95.94 84 GLU A N 1
ATOM 680 C CA . GLU A 1 84 ? 5.476 -2.867 -8.283 1.00 95.94 84 GLU A CA 1
ATOM 681 C C . GLU A 1 84 ? 6.974 -2.946 -8.612 1.00 95.94 84 GLU A C 1
ATOM 683 O O . GLU A 1 84 ? 7.486 -4.017 -8.920 1.00 95.94 84 GLU A O 1
ATOM 688 N N . SER A 1 85 ? 7.693 -1.828 -8.512 1.00 96.12 85 SER A N 1
ATOM 689 C CA . SER A 1 85 ? 9.129 -1.699 -8.762 1.00 96.12 85 SER A CA 1
ATOM 690 C C . SER A 1 85 ? 9.686 -0.503 -7.990 1.00 96.12 85 SER A C 1
ATOM 692 O O . SER A 1 85 ? 8.977 0.472 -7.761 1.00 96.12 85 SER A O 1
ATOM 694 N N . ALA A 1 86 ? 10.969 -0.539 -7.625 1.00 94.81 86 ALA A N 1
ATOM 695 C CA . ALA A 1 86 ? 11.668 0.635 -7.092 1.00 94.81 86 ALA A CA 1
ATOM 696 C C . ALA A 1 86 ? 12.419 1.434 -8.177 1.00 94.81 86 ALA A C 1
ATOM 698 O O . ALA A 1 86 ? 13.110 2.404 -7.868 1.00 94.81 86 ALA A O 1
ATOM 699 N N . SER A 1 87 ? 12.325 1.033 -9.450 1.00 95.75 87 SER A N 1
ATOM 700 C CA . SER A 1 87 ? 12.854 1.803 -10.579 1.00 95.75 87 SER A CA 1
ATOM 701 C C . SER A 1 87 ? 11.774 2.733 -11.121 1.00 95.75 87 SER A C 1
ATOM 703 O O . SER A 1 87 ? 10.799 2.283 -11.719 1.00 95.75 87 SER A O 1
ATOM 705 N N . GLU A 1 88 ? 11.982 4.041 -10.969 1.00 93.38 88 GLU A N 1
ATOM 706 C CA . GLU A 1 88 ? 11.109 5.071 -11.550 1.00 93.38 88 GLU A CA 1
ATOM 707 C C . GLU A 1 88 ? 10.946 4.902 -13.065 1.00 93.38 88 GLU A C 1
ATOM 709 O O . GLU A 1 88 ? 9.867 5.139 -13.607 1.00 93.38 88 GLU A O 1
ATOM 714 N N . GLU A 1 89 ? 11.997 4.448 -13.757 1.00 93.56 89 GLU A N 1
ATOM 715 C CA . GLU A 1 89 ? 11.938 4.188 -15.194 1.00 93.56 89 GLU A CA 1
ATOM 716 C C . GLU A 1 89 ? 10.955 3.055 -15.519 1.00 93.56 89 GLU A C 1
ATOM 718 O O . GLU A 1 89 ? 10.104 3.222 -16.393 1.00 93.56 89 GLU A O 1
ATOM 723 N N . VAL A 1 90 ? 11.032 1.933 -14.790 1.00 95.62 90 VAL A N 1
ATOM 724 C CA . VAL A 1 90 ? 10.092 0.809 -14.943 1.00 95.62 90 VAL A CA 1
ATOM 725 C C . VAL A 1 90 ? 8.676 1.259 -14.603 1.00 95.62 90 VAL A C 1
ATOM 727 O O . VAL A 1 90 ? 7.756 1.013 -15.380 1.00 95.62 90 VAL A O 1
ATOM 730 N N . LEU A 1 91 ? 8.485 1.968 -13.489 1.00 95.50 91 LEU A N 1
ATOM 731 C CA . LEU A 1 91 ? 7.171 2.470 -13.084 1.00 95.50 91 LEU A CA 1
ATOM 732 C C . LEU A 1 91 ? 6.547 3.359 -14.172 1.00 95.50 91 LEU A C 1
ATOM 734 O O . LEU A 1 91 ? 5.417 3.113 -14.599 1.00 95.50 91 LEU A O 1
ATOM 738 N N . LYS A 1 92 ? 7.307 4.326 -14.698 1.00 94.12 92 LYS A N 1
ATOM 739 C CA . LYS A 1 92 ? 6.841 5.262 -15.728 1.00 94.12 92 LYS A CA 1
ATOM 740 C C . LYS A 1 92 ? 6.443 4.565 -17.029 1.00 94.12 92 LYS A C 1
ATOM 742 O O . LYS A 1 92 ? 5.412 4.913 -17.600 1.00 94.12 92 LYS A O 1
ATOM 747 N N . ILE A 1 93 ? 7.231 3.590 -17.492 1.00 93.88 93 ILE A N 1
ATOM 748 C CA . ILE A 1 93 ? 6.922 2.804 -18.705 1.00 93.88 93 ILE A CA 1
ATOM 749 C C . ILE A 1 93 ? 5.592 2.057 -18.548 1.00 93.88 93 ILE A C 1
ATOM 751 O O . ILE A 1 93 ? 4.847 1.917 -19.514 1.00 93.88 93 ILE A O 1
ATOM 755 N N . ASN A 1 94 ? 5.279 1.631 -17.325 1.00 93.81 94 ASN A N 1
ATOM 756 C CA . ASN A 1 94 ? 4.088 0.856 -16.988 1.00 93.81 94 ASN A CA 1
ATOM 757 C C . ASN A 1 94 ? 2.933 1.716 -16.449 1.00 93.81 94 ASN A C 1
ATOM 759 O O . ASN A 1 94 ? 2.013 1.191 -15.822 1.00 93.81 94 ASN A O 1
ATOM 763 N N . PHE A 1 95 ? 2.974 3.034 -16.677 1.00 92.12 95 PHE A N 1
ATOM 764 C CA . PHE A 1 95 ? 1.947 3.989 -16.240 1.00 92.12 95 PHE A CA 1
ATOM 765 C C . PHE A 1 95 ? 1.668 3.954 -14.727 1.00 92.12 95 PHE A C 1
ATOM 767 O O . PHE A 1 95 ? 0.556 4.224 -14.269 1.00 92.12 95 PHE A O 1
ATOM 774 N N . LYS A 1 96 ? 2.692 3.626 -13.935 1.00 92.19 96 LYS A N 1
ATOM 775 C CA . LYS A 1 96 ? 2.679 3.710 -12.477 1.00 92.19 96 LYS A CA 1
ATOM 776 C C . LYS A 1 96 ? 3.391 4.998 -12.078 1.00 92.19 96 LYS A C 1
ATOM 778 O O . LYS A 1 96 ? 4.559 5.197 -12.388 1.00 92.19 96 LYS A O 1
ATOM 783 N N . PHE A 1 97 ? 2.676 5.879 -11.388 1.00 89.62 97 PHE A N 1
ATOM 784 C CA . PHE A 1 97 ? 3.162 7.223 -11.048 1.00 89.62 97 PHE A CA 1
ATOM 785 C C . PHE A 1 97 ? 3.404 7.407 -9.544 1.00 89.62 97 PHE A C 1
ATOM 787 O O . PHE A 1 97 ? 3.390 8.529 -9.050 1.00 89.62 97 PHE A O 1
ATOM 794 N N . GLN A 1 98 ? 3.589 6.305 -8.811 1.00 91.06 98 GLN A N 1
ATOM 795 C CA . GLN A 1 98 ? 4.057 6.368 -7.425 1.00 91.06 98 GLN A CA 1
ATOM 796 C C . GLN A 1 98 ? 5.546 6.683 -7.354 1.00 91.06 98 GLN A C 1
ATOM 798 O O . GLN A 1 98 ? 6.331 6.230 -8.183 1.00 91.06 98 GLN A O 1
ATOM 803 N N . ASP A 1 99 ? 5.917 7.405 -6.306 1.00 91.69 99 ASP A N 1
ATOM 804 C CA . ASP A 1 99 ? 7.299 7.637 -5.908 1.00 91.69 99 ASP A CA 1
ATOM 805 C C . ASP A 1 99 ? 7.690 6.584 -4.851 1.00 91.69 99 ASP A C 1
ATOM 807 O O . ASP A 1 99 ? 7.076 6.562 -3.776 1.00 91.69 99 ASP A O 1
ATOM 811 N N . PRO A 1 100 ? 8.686 5.712 -5.108 1.00 92.00 100 PRO A N 1
ATOM 812 C CA . PRO A 1 100 ? 9.117 4.693 -4.149 1.00 92.00 100 PRO A CA 1
ATOM 813 C C . PRO A 1 100 ? 9.496 5.254 -2.772 1.00 92.00 100 PRO A C 1
ATOM 815 O O . PRO A 1 100 ? 9.264 4.600 -1.754 1.00 92.00 100 PRO A O 1
ATOM 818 N N . SER A 1 101 ? 10.031 6.477 -2.708 1.00 91.94 101 SER A N 1
ATOM 819 C CA . SER A 1 101 ? 10.368 7.126 -1.437 1.00 91.94 101 SER A CA 1
ATOM 820 C C . SER A 1 101 ? 9.114 7.475 -0.628 1.00 91.94 101 SER A C 1
ATOM 822 O O . SER A 1 101 ? 9.069 7.235 0.581 1.00 91.94 101 SER A O 1
ATOM 824 N N . LYS A 1 102 ? 8.052 7.944 -1.296 1.00 94.69 102 LYS A N 1
ATOM 825 C CA . LYS A 1 102 ? 6.748 8.198 -0.667 1.00 94.69 102 LYS A CA 1
ATOM 826 C C . LYS A 1 102 ? 6.048 6.910 -0.269 1.00 94.69 102 LYS A C 1
ATOM 828 O O . LYS A 1 102 ? 5.427 6.867 0.787 1.00 94.69 102 LYS A O 1
ATOM 833 N N . VAL A 1 103 ? 6.180 5.849 -1.066 1.00 94.69 103 VAL A N 1
ATOM 834 C CA . VAL A 1 103 ? 5.700 4.513 -0.684 1.00 94.69 103 VAL A CA 1
ATOM 835 C C . VAL A 1 103 ? 6.365 4.077 0.622 1.00 94.69 103 VAL A C 1
ATOM 837 O O . VAL A 1 103 ? 5.663 3.714 1.562 1.00 94.69 103 VAL A O 1
ATOM 840 N N . ALA A 1 104 ? 7.694 4.180 0.727 1.00 93.62 104 ALA A N 1
ATOM 841 C CA . ALA A 1 104 ? 8.413 3.854 1.960 1.00 93.62 104 ALA A CA 1
ATOM 842 C C . ALA A 1 104 ? 7.947 4.717 3.148 1.00 93.62 104 ALA A C 1
ATOM 844 O O . ALA A 1 104 ? 7.728 4.198 4.242 1.00 93.62 104 ALA A O 1
ATOM 845 N N . GLN A 1 105 ? 7.722 6.019 2.936 1.00 94.38 105 GLN A N 1
ATOM 846 C CA . GLN A 1 105 ? 7.167 6.905 3.962 1.00 94.38 105 GLN A CA 1
ATOM 847 C C . GLN A 1 105 ? 5.771 6.458 4.426 1.00 94.38 105 GLN A C 1
ATOM 849 O O . GLN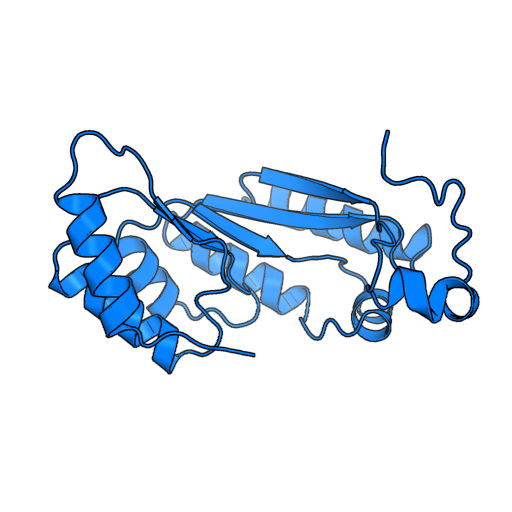 A 1 105 ? 5.527 6.372 5.629 1.00 94.38 105 GLN A O 1
ATOM 854 N N . GLY A 1 106 ? 4.862 6.150 3.500 1.00 95.50 106 GLY A N 1
ATOM 855 C CA . GLY A 1 106 ? 3.515 5.681 3.825 1.00 95.50 106 GLY A CA 1
ATOM 856 C C . GLY A 1 106 ? 3.513 4.351 4.570 1.00 95.50 106 GLY A C 1
ATOM 857 O O . GLY A 1 106 ? 2.777 4.171 5.539 1.00 95.50 106 GLY A O 1
ATOM 858 N N . ILE A 1 107 ? 4.406 3.444 4.177 1.00 95.56 107 ILE A N 1
ATOM 859 C CA . ILE A 1 107 ? 4.641 2.185 4.882 1.00 95.56 107 ILE A CA 1
ATOM 860 C C . ILE A 1 107 ? 5.052 2.450 6.339 1.00 95.56 107 ILE A C 1
ATOM 862 O O . ILE A 1 107 ? 4.423 1.914 7.253 1.00 95.56 107 ILE A O 1
ATOM 866 N N . ARG A 1 108 ? 6.029 3.336 6.585 1.00 94.69 108 ARG A N 1
ATOM 867 C CA . ARG A 1 108 ? 6.425 3.723 7.953 1.00 94.69 108 ARG A CA 1
ATOM 868 C C . ARG A 1 108 ? 5.248 4.295 8.746 1.00 94.69 108 ARG A C 1
ATOM 870 O O . ARG A 1 108 ? 5.040 3.900 9.890 1.00 94.69 108 ARG A O 1
ATOM 877 N N . ILE A 1 109 ? 4.423 5.145 8.129 1.00 96.25 109 ILE A N 1
ATOM 878 C CA . ILE A 1 109 ? 3.217 5.704 8.760 1.00 96.25 109 ILE A CA 1
ATOM 879 C C . ILE A 1 109 ? 2.270 4.593 9.247 1.00 96.25 109 ILE A C 1
ATOM 881 O O . ILE A 1 109 ? 1.799 4.668 10.387 1.00 96.25 109 ILE A O 1
ATOM 885 N N . PHE A 1 110 ? 2.010 3.563 8.430 1.00 96.50 110 PHE A N 1
ATOM 886 C CA . PHE A 1 110 ? 1.183 2.415 8.827 1.00 96.50 110 PHE A CA 1
ATOM 887 C C . PHE A 1 110 ? 1.799 1.638 9.994 1.00 96.50 110 PHE A C 1
ATOM 889 O O . PHE A 1 110 ? 1.105 1.325 10.968 1.00 96.50 110 PHE A O 1
ATOM 896 N N . LYS A 1 111 ? 3.107 1.371 9.938 1.00 94.50 111 LYS A N 1
ATOM 897 C CA . LYS A 1 111 ? 3.818 0.648 10.999 1.00 94.50 111 LYS A CA 1
ATOM 898 C C . LYS A 1 111 ? 3.799 1.405 12.323 1.00 94.50 111 LYS A C 1
ATOM 900 O O . LYS A 1 111 ? 3.502 0.808 13.354 1.00 94.50 111 LYS A O 1
ATOM 905 N N . GLU A 1 112 ? 4.011 2.718 12.299 1.00 94.69 112 GLU A N 1
ATOM 906 C CA . GLU A 1 112 ? 3.971 3.571 13.492 1.00 94.69 112 GLU A CA 1
ATOM 907 C C . GLU A 1 112 ? 2.604 3.570 14.196 1.00 94.69 112 GLU A C 1
ATOM 909 O O . GLU A 1 112 ? 2.540 3.768 15.406 1.00 94.69 112 GLU A O 1
ATOM 914 N N . VAL A 1 113 ? 1.498 3.367 13.467 1.00 96.56 113 VAL A N 1
ATOM 915 C CA . VAL A 1 113 ? 0.154 3.234 14.070 1.00 96.56 113 VAL A CA 1
ATOM 916 C C . VAL A 1 113 ? -0.217 1.776 14.382 1.00 96.56 113 VAL A C 1
ATOM 918 O O . VAL A 1 113 ? -1.328 1.484 14.833 1.00 96.56 113 VAL A O 1
ATOM 921 N N . GLY A 1 114 ? 0.710 0.840 14.164 1.00 95.69 114 GLY A N 1
ATOM 922 C CA . GLY A 1 114 ? 0.535 -0.583 14.432 1.00 95.69 114 GLY A CA 1
ATOM 923 C C . GLY A 1 114 ? -0.435 -1.269 13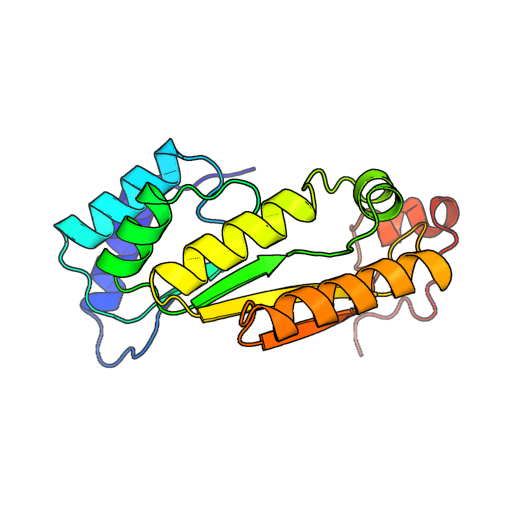.470 1.00 95.69 114 GLY A C 1
ATOM 924 O O . GLY A 1 114 ? -1.267 -2.061 13.924 1.00 95.69 114 GLY A O 1
ATOM 925 N N . ILE A 1 115 ? -0.383 -0.922 12.182 1.00 97.31 115 ILE A N 1
ATOM 926 C CA . ILE A 1 115 ? -1.054 -1.631 11.083 1.00 97.31 115 ILE A CA 1
ATOM 927 C C . ILE A 1 115 ? -0.008 -2.488 10.362 1.00 97.31 115 ILE A C 1
ATOM 929 O O . ILE A 1 115 ? 1.104 -2.025 10.110 1.00 97.31 115 ILE A O 1
ATOM 933 N N . ALA A 1 116 ? -0.350 -3.741 10.061 1.00 96.81 116 ALA A N 1
ATOM 934 C CA . ALA A 1 116 ? 0.512 -4.619 9.281 1.00 96.81 116 ALA A CA 1
ATOM 935 C C . ALA A 1 116 ? 0.524 -4.205 7.802 1.00 96.81 116 ALA A C 1
ATOM 937 O O . ALA A 1 116 ? -0.472 -3.703 7.284 1.00 96.81 116 ALA A O 1
ATOM 938 N N . VAL A 1 117 ? 1.632 -4.438 7.109 1.00 96.56 117 VAL A N 1
ATOM 939 C CA . VAL A 1 117 ? 1.820 -4.070 5.706 1.00 96.56 117 VAL A CA 1
ATOM 940 C C . VAL A 1 117 ? 2.216 -5.295 4.892 1.00 96.56 117 VAL A C 1
ATOM 942 O O . VAL A 1 117 ? 3.207 -5.962 5.191 1.00 96.56 117 VAL A O 1
ATOM 945 N N . GLN A 1 118 ? 1.461 -5.550 3.827 1.00 95.81 118 GLN A N 1
ATOM 946 C CA . GLN A 1 118 ? 1.809 -6.481 2.762 1.00 95.81 118 GLN A CA 1
ATOM 947 C C . GLN A 1 118 ? 2.201 -5.684 1.512 1.00 95.81 118 GLN A C 1
ATOM 949 O O . GLN A 1 118 ? 1.416 -4.887 1.009 1.00 95.81 118 GLN A O 1
ATOM 954 N N . ALA A 1 119 ? 3.420 -5.875 1.014 1.00 95.31 119 ALA A N 1
ATOM 955 C CA . ALA A 1 119 ? 3.934 -5.167 -0.156 1.00 95.31 119 ALA A CA 1
ATOM 956 C C . ALA A 1 119 ? 3.977 -6.084 -1.385 1.00 95.31 119 ALA A C 1
ATOM 958 O O . ALA A 1 119 ? 4.529 -7.185 -1.323 1.00 95.31 119 ALA A O 1
ATOM 959 N N . TYR A 1 120 ? 3.425 -5.607 -2.502 1.00 95.62 120 TYR A N 1
ATOM 960 C CA . TYR A 1 120 ? 3.420 -6.312 -3.784 1.00 95.62 120 TYR A CA 1
ATOM 961 C C . TYR A 1 120 ? 4.447 -5.737 -4.749 1.00 95.62 120 TYR A C 1
ATOM 963 O O . TYR A 1 120 ? 4.535 -4.521 -4.935 1.00 95.62 120 TYR A O 1
ATOM 971 N N . PHE A 1 121 ? 5.188 -6.629 -5.394 1.00 96.31 121 PHE A N 1
ATOM 972 C CA . PHE A 1 121 ? 6.161 -6.320 -6.433 1.00 96.31 121 PHE A CA 1
ATOM 973 C C . PHE A 1 121 ? 5.873 -7.151 -7.677 1.00 96.31 121 PHE A C 1
ATOM 975 O O . PHE A 1 121 ? 5.366 -8.269 -7.578 1.00 96.31 121 PHE A O 1
ATOM 982 N N . VAL A 1 122 ? 6.242 -6.632 -8.846 1.00 96.19 122 VAL A N 1
ATOM 983 C CA . VAL A 1 122 ? 6.081 -7.337 -10.118 1.00 96.19 122 VAL A CA 1
ATOM 984 C C . VAL A 1 122 ? 7.433 -7.451 -10.804 1.00 96.19 122 VAL A C 1
ATOM 986 O O . VAL A 1 122 ? 8.083 -6.459 -11.121 1.00 96.19 122 VAL A O 1
ATOM 989 N N . ILE A 1 123 ? 7.848 -8.688 -11.043 1.00 94.31 123 ILE A N 1
ATOM 990 C CA . ILE A 1 123 ? 9.095 -9.033 -11.715 1.00 94.31 123 ILE A CA 1
ATOM 991 C C . ILE A 1 123 ? 8.850 -9.101 -13.221 1.00 94.31 123 ILE A C 1
ATOM 993 O O . ILE A 1 123 ? 7.887 -9.726 -13.671 1.00 94.31 123 ILE A O 1
ATOM 997 N N . GLY A 1 124 ? 9.755 -8.510 -14.006 1.00 92.69 124 GLY A N 1
ATOM 998 C CA . GLY A 1 124 ? 9.738 -8.636 -15.466 1.00 92.69 124 GLY A CA 1
ATOM 999 C C . GLY A 1 124 ? 8.761 -7.692 -16.162 1.00 92.69 124 GLY A C 1
ATOM 1000 O O . GLY A 1 124 ? 8.338 -7.964 -17.283 1.00 92.69 124 GLY A O 1
ATOM 1001 N N . LEU A 1 125 ? 8.395 -6.584 -15.511 1.00 95.31 125 LEU A N 1
ATOM 1002 C CA . LEU A 1 125 ? 7.640 -5.518 -16.163 1.00 95.31 125 LEU A CA 1
ATOM 1003 C C . LEU A 1 125 ? 8.401 -4.970 -17.389 1.00 95.31 125 LEU A C 1
ATOM 1005 O O . LEU A 1 125 ? 9.634 -4.949 -17.392 1.00 95.31 125 LEU A O 1
ATOM 1009 N N . PRO A 1 126 ? 7.699 -4.467 -18.419 1.00 95.00 126 PRO A N 1
ATOM 1010 C CA . PRO A 1 126 ? 8.316 -3.752 -19.526 1.00 95.00 126 PRO A CA 1
ATOM 1011 C C . PRO A 1 126 ? 9.350 -2.716 -19.081 1.00 95.00 126 PRO A C 1
ATOM 1013 O O . PRO A 1 126 ? 9.082 -1.864 -18.231 1.00 95.00 126 PRO A O 1
ATOM 1016 N N . GLY A 1 127 ? 10.535 -2.790 -19.685 1.00 93.25 127 GLY A N 1
ATOM 1017 C CA . GLY A 1 127 ? 11.667 -1.932 -19.350 1.00 93.25 127 GLY A CA 1
ATOM 1018 C C . GLY A 1 127 ? 12.453 -2.365 -18.112 1.00 93.25 127 GLY A C 1
ATOM 1019 O O . GLY A 1 127 ? 13.440 -1.709 -17.785 1.00 93.25 127 GLY A O 1
ATOM 1020 N N . ASP A 1 128 ? 12.090 -3.449 -17.435 1.00 94.50 128 ASP A N 1
ATOM 1021 C CA . ASP A 1 128 ? 12.904 -4.002 -16.357 1.00 94.50 128 ASP A CA 1
ATOM 1022 C C . ASP A 1 128 ? 14.152 -4.722 -16.905 1.00 94.50 128 ASP A C 1
ATOM 1024 O O . ASP A 1 128 ? 14.206 -5.155 -18.057 1.00 94.50 128 ASP A O 1
ATOM 1028 N N . ASN A 1 129 ? 15.200 -4.792 -16.090 1.00 94.00 129 ASN A N 1
ATOM 1029 C CA . ASN A 1 129 ? 16.420 -5.556 -16.354 1.00 94.00 129 ASN A CA 1
ATOM 1030 C C . ASN A 1 129 ? 17.123 -5.867 -15.028 1.00 94.00 129 ASN A C 1
ATOM 1032 O O . ASN A 1 129 ? 16.710 -5.388 -13.979 1.00 94.00 129 ASN A O 1
ATOM 1036 N N . TRP A 1 130 ? 18.218 -6.628 -15.059 1.00 94.44 130 TRP A N 1
ATOM 1037 C CA . TRP A 1 130 ? 18.912 -7.025 -13.830 1.00 94.44 130 TRP A CA 1
ATOM 1038 C C . TRP A 1 130 ? 19.342 -5.843 -12.946 1.00 94.44 130 TRP A C 1
ATOM 1040 O O . TRP A 1 130 ? 19.163 -5.890 -11.732 1.00 94.44 130 TRP A O 1
ATOM 1050 N N . GLU A 1 131 ? 19.849 -4.755 -13.529 1.00 95.81 131 GLU A N 1
ATOM 1051 C CA . GLU A 1 131 ? 20.275 -3.576 -12.763 1.00 95.81 131 GLU A CA 1
ATOM 1052 C C . GLU A 1 131 ? 19.095 -2.817 -12.141 1.00 95.81 131 GLU A C 1
ATOM 1054 O O . GLU A 1 131 ? 19.187 -2.336 -11.012 1.00 95.81 131 GLU A O 1
ATOM 1059 N N . ARG A 1 132 ? 17.959 -2.732 -12.840 1.00 95.06 132 ARG A N 1
ATOM 1060 C CA . ARG A 1 132 ? 16.731 -2.108 -12.319 1.00 95.06 132 ARG A CA 1
ATOM 1061 C C . ARG A 1 132 ? 16.062 -2.990 -11.269 1.00 95.06 132 ARG A C 1
ATOM 1063 O O . ARG A 1 132 ? 15.680 -2.487 -10.215 1.00 95.06 132 ARG A O 1
ATOM 1070 N N . PHE A 1 133 ? 16.034 -4.299 -11.483 1.00 95.38 133 PHE A N 1
ATOM 1071 C CA . PHE A 1 133 ? 15.536 -5.259 -10.509 1.00 95.38 133 PHE A CA 1
ATOM 1072 C C . PHE A 1 133 ? 16.374 -5.264 -9.221 1.00 95.38 133 PHE A C 1
ATOM 1074 O O . PHE A 1 133 ? 15.810 -5.289 -8.128 1.00 95.38 133 PHE A O 1
ATOM 1081 N N . LYS A 1 134 ? 17.705 -5.114 -9.307 1.00 95.31 134 LYS A N 1
ATOM 1082 C CA . LYS A 1 134 ? 18.560 -4.905 -8.121 1.00 95.31 134 LYS A CA 1
ATOM 1083 C C . LYS A 1 134 ? 18.147 -3.688 -7.292 1.00 95.31 134 LYS A C 1
ATOM 1085 O O . LYS A 1 134 ? 18.231 -3.753 -6.067 1.00 95.31 134 LYS A O 1
ATOM 1090 N N . LYS A 1 135 ? 17.686 -2.592 -7.917 1.00 94.88 135 LYS A N 1
ATOM 1091 C CA . LYS A 1 135 ? 17.143 -1.435 -7.174 1.00 94.88 135 LYS A CA 1
ATOM 1092 C C . LYS A 1 135 ? 15.932 -1.862 -6.336 1.00 94.88 135 LYS A C 1
ATOM 1094 O O . LYS A 1 135 ? 15.842 -1.488 -5.171 1.00 94.88 135 LYS A O 1
ATOM 1099 N N . THR A 1 136 ? 15.048 -2.685 -6.902 1.00 95.00 136 THR A N 1
ATOM 1100 C CA . THR A 1 136 ? 13.881 -3.247 -6.204 1.00 95.00 136 THR A CA 1
ATOM 1101 C C . THR A 1 136 ? 14.284 -4.178 -5.063 1.00 95.00 136 THR A C 1
ATOM 1103 O O . THR A 1 136 ? 13.750 -4.039 -3.967 1.00 95.00 136 THR A O 1
ATOM 1106 N N . LEU A 1 137 ? 15.267 -5.061 -5.264 1.00 93.62 137 LEU A N 1
ATOM 1107 C CA . LEU A 1 137 ? 15.786 -5.920 -4.191 1.00 93.62 137 LEU A CA 1
ATOM 1108 C C . LEU A 1 137 ? 16.348 -5.095 -3.027 1.00 93.62 137 LEU A C 1
ATOM 1110 O O . LEU A 1 137 ? 15.954 -5.299 -1.882 1.00 93.62 137 LEU A O 1
ATOM 1114 N N . LYS A 1 138 ? 17.184 -4.093 -3.322 1.00 93.88 138 LYS A N 1
ATOM 1115 C CA . LYS A 1 138 ? 17.742 -3.195 -2.301 1.00 93.88 138 LYS A CA 1
ATOM 1116 C C . LYS A 1 138 ? 16.659 -2.398 -1.569 1.00 93.88 138 LYS A C 1
ATOM 1118 O O . LYS A 1 138 ? 16.772 -2.139 -0.371 1.00 93.88 138 LYS A O 1
ATOM 1123 N N . PHE A 1 139 ? 15.602 -2.001 -2.275 1.00 93.25 139 PHE A N 1
ATOM 1124 C CA . PHE A 1 139 ? 14.452 -1.338 -1.669 1.00 93.25 139 PHE A CA 1
ATOM 1125 C C . PHE A 1 139 ? 13.720 -2.268 -0.693 1.00 93.25 139 PHE A C 1
ATOM 1127 O O . PHE A 1 139 ? 13.448 -1.866 0.434 1.00 93.25 139 PHE A O 1
ATOM 1134 N N . VAL A 1 140 ? 13.474 -3.523 -1.081 1.00 91.94 140 VAL A N 1
ATOM 1135 C CA . VAL A 1 140 ? 12.874 -4.545 -0.205 1.00 91.94 140 VAL A CA 1
ATOM 1136 C C . VAL A 1 140 ? 13.731 -4.791 1.038 1.00 91.94 140 VAL A C 1
ATOM 1138 O O . VAL A 1 140 ? 13.200 -4.816 2.146 1.00 91.94 140 VAL A O 1
ATOM 1141 N N . GLU A 1 141 ? 15.050 -4.914 0.877 1.00 89.25 141 GLU A N 1
ATOM 1142 C CA . GLU A 1 141 ? 15.988 -5.043 2.000 1.00 89.25 141 GLU A CA 1
ATOM 1143 C C . GLU A 1 141 ? 15.895 -3.846 2.949 1.00 89.25 141 GLU A C 1
ATOM 1145 O O . GLU A 1 141 ? 15.803 -4.025 4.162 1.00 89.25 141 GLU A O 1
ATOM 1150 N N . THR A 1 142 ? 15.853 -2.630 2.401 1.00 87.12 142 THR A N 1
ATOM 1151 C CA . THR A 1 142 ? 15.737 -1.396 3.191 1.00 87.12 142 THR A CA 1
ATOM 1152 C C . THR A 1 142 ? 14.425 -1.365 3.973 1.00 87.12 142 THR A C 1
ATOM 1154 O O . THR A 1 142 ? 14.439 -1.099 5.172 1.00 87.12 142 THR A O 1
ATOM 1157 N N . LEU A 1 143 ? 13.300 -1.710 3.334 1.00 85.88 143 LEU A N 1
ATOM 1158 C CA . LEU A 1 143 ? 12.012 -1.804 4.021 1.00 85.88 143 LEU A CA 1
ATOM 1159 C C . LEU A 1 143 ? 12.058 -2.820 5.162 1.00 85.88 143 LEU A C 1
ATOM 1161 O O . LEU A 1 143 ? 11.551 -2.536 6.239 1.00 85.88 143 LEU A O 1
ATOM 1165 N N . ASN A 1 144 ? 12.672 -3.985 4.958 1.00 76.19 144 ASN A N 1
ATOM 1166 C CA . ASN A 1 144 ? 12.757 -5.009 5.995 1.00 76.19 144 ASN A CA 1
ATOM 1167 C C . ASN A 1 144 ? 13.629 -4.559 7.184 1.00 76.19 144 ASN A C 1
ATOM 1169 O O . ASN A 1 144 ? 13.241 -4.730 8.338 1.00 76.19 144 ASN A O 1
ATOM 1173 N N . LEU A 1 145 ? 14.778 -3.928 6.911 1.00 64.00 145 LEU A N 1
ATOM 1174 C CA . LEU A 1 145 ? 15.694 -3.410 7.938 1.00 64.00 145 LEU A CA 1
ATOM 1175 C C . LEU A 1 145 ? 15.071 -2.297 8.791 1.00 64.00 145 LEU A C 1
ATOM 1177 O O . LEU A 1 145 ? 15.378 -2.183 9.974 1.00 64.00 145 LEU A O 1
ATOM 1181 N N . GLU A 1 146 ? 14.173 -1.502 8.215 1.00 70.50 146 GLU A N 1
ATOM 1182 C CA . GLU A 1 146 ? 13.444 -0.444 8.923 1.00 70.50 146 GLU A CA 1
ATOM 1183 C C . GLU A 1 146 ? 12.188 -0.957 9.658 1.00 70.50 146 GLU A C 1
ATOM 1185 O O . GLU A 1 146 ? 11.375 -0.163 10.132 1.00 70.50 146 GLU A O 1
ATOM 1190 N N . GLY A 1 147 ? 12.001 -2.281 9.746 1.00 65.44 147 GLY A N 1
ATOM 1191 C CA . GLY A 1 147 ? 10.811 -2.905 10.338 1.00 65.44 147 GLY A CA 1
ATOM 1192 C C . GLY A 1 147 ? 9.537 -2.692 9.510 1.00 65.44 147 GLY A C 1
ATOM 1193 O O . GLY A 1 147 ? 8.430 -2.765 10.043 1.00 65.44 147 GLY A O 1
ATOM 1194 N N . GLY A 1 148 ? 9.695 -2.372 8.224 1.00 70.88 148 GLY A N 1
ATOM 1195 C CA . GLY A 1 148 ? 8.713 -1.718 7.366 1.00 70.88 148 GLY A CA 1
ATOM 1196 C C . GLY A 1 148 ? 7.635 -2.617 6.769 1.00 70.88 148 GLY A C 1
ATOM 1197 O O . GLY A 1 148 ? 6.553 -2.125 6.484 1.00 70.88 148 GLY A O 1
ATOM 1198 N N . VAL A 1 149 ? 7.843 -3.920 6.600 1.00 82.88 149 VAL A N 1
ATOM 1199 C CA . VAL A 1 149 ? 6.841 -4.793 5.954 1.00 82.88 149 VAL A CA 1
ATOM 1200 C C . VAL A 1 149 ? 6.697 -6.118 6.688 1.00 82.88 149 VAL A C 1
ATOM 1202 O O . VAL A 1 149 ? 7.684 -6.717 7.099 1.00 82.88 149 VAL A O 1
ATOM 1205 N N . ASP A 1 150 ? 5.459 -6.579 6.853 1.00 92.38 150 ASP A N 1
ATOM 1206 C CA . ASP A 1 150 ? 5.145 -7.863 7.495 1.00 92.38 150 ASP A CA 1
ATOM 1207 C C . ASP A 1 150 ? 5.117 -9.003 6.473 1.00 92.38 150 ASP A C 1
ATOM 1209 O O . ASP A 1 150 ? 5.335 -10.164 6.816 1.00 92.38 150 ASP A O 1
ATOM 1213 N N . ARG A 1 151 ? 4.849 -8.675 5.203 1.00 92.00 151 ARG A N 1
ATOM 1214 C CA . ARG A 1 151 ? 4.851 -9.629 4.096 1.00 92.00 151 ARG A CA 1
ATOM 1215 C C . ARG A 1 151 ? 5.284 -8.960 2.799 1.00 92.00 151 ARG A C 1
ATOM 1217 O O . ARG A 1 151 ? 4.865 -7.845 2.498 1.00 92.00 151 ARG A O 1
ATOM 1224 N N . VAL A 1 152 ? 6.079 -9.673 2.012 1.00 92.88 152 VAL A N 1
ATOM 1225 C CA . VAL A 1 152 ? 6.467 -9.284 0.654 1.00 92.88 152 VAL A CA 1
ATOM 1226 C C . VAL A 1 152 ? 6.022 -10.386 -0.290 1.00 92.88 152 VAL A C 1
ATOM 1228 O O . VAL A 1 152 ? 6.307 -11.557 -0.041 1.00 92.88 152 VAL A O 1
ATOM 1231 N N . GLU A 1 153 ? 5.331 -10.022 -1.364 1.00 94.19 153 GLU A N 1
ATOM 1232 C CA . GLU A 1 153 ? 5.004 -10.949 -2.443 1.00 94.19 153 GLU A CA 1
ATOM 1233 C C . GLU A 1 153 ? 5.501 -10.415 -3.778 1.00 94.19 153 GLU A C 1
ATOM 1235 O O . GLU A 1 153 ? 5.384 -9.227 -4.089 1.00 94.19 153 GLU A O 1
ATOM 1240 N N . PHE A 1 154 ? 6.041 -11.334 -4.571 1.00 95.00 154 PHE A N 1
ATOM 1241 C CA . PHE A 1 154 ? 6.456 -11.081 -5.935 1.00 95.00 154 PHE A CA 1
ATOM 1242 C C . PHE A 1 154 ? 5.512 -11.805 -6.883 1.00 95.00 154 PHE A C 1
ATOM 1244 O O . PHE A 1 154 ? 5.315 -13.015 -6.773 1.00 95.00 154 PHE A O 1
ATOM 1251 N N . PHE A 1 155 ? 4.984 -11.062 -7.841 1.00 95.44 155 PHE A N 1
ATOM 1252 C CA . PHE A 1 155 ? 4.236 -11.584 -8.972 1.00 95.44 155 PHE A CA 1
ATOM 1253 C C . PHE A 1 155 ? 5.086 -11.480 -10.234 1.00 95.44 155 PHE A C 1
ATOM 1255 O O . PHE A 1 155 ? 5.973 -10.635 -10.340 1.00 95.44 155 PHE A O 1
ATOM 1262 N N . THR A 1 156 ? 4.819 -12.328 -11.217 1.00 93.44 156 THR A N 1
ATOM 1263 C CA . THR A 1 156 ? 5.415 -12.206 -12.548 1.00 93.44 156 THR A CA 1
ATOM 1264 C C . THR A 1 156 ? 4.535 -11.326 -13.426 1.00 93.44 156 THR A C 1
ATOM 1266 O O . THR A 1 156 ? 3.307 -11.458 -13.418 1.00 93.44 156 THR A O 1
ATOM 1269 N N . ALA A 1 157 ? 5.148 -10.436 -14.209 1.00 93.75 157 ALA A N 1
ATOM 1270 C CA . ALA A 1 157 ? 4.439 -9.656 -15.215 1.00 93.75 157 ALA A CA 1
ATOM 1271 C C . ALA A 1 157 ? 3.794 -10.607 -16.234 1.00 93.75 157 ALA A C 1
ATOM 1273 O O . ALA A 1 157 ? 4.460 -11.171 -17.100 1.00 93.75 157 ALA A O 1
ATOM 1274 N N . THR A 1 158 ? 2.487 -10.811 -16.091 1.00 92.25 158 THR A N 1
ATOM 1275 C CA . THR A 1 158 ? 1.737 -11.798 -16.867 1.00 92.25 158 THR A CA 1
ATOM 1276 C C . THR A 1 158 ? 0.840 -11.067 -17.868 1.00 92.25 158 THR A C 1
ATOM 1278 O O . THR A 1 158 ? -0.003 -10.269 -17.448 1.00 92.25 158 THR A O 1
ATOM 1281 N N . PRO A 1 159 ? 1.002 -11.288 -19.188 1.00 92.19 159 PRO A N 1
ATOM 1282 C CA . PRO A 1 159 ? 0.206 -10.626 -20.218 1.00 92.19 159 PRO A CA 1
ATOM 1283 C C . PRO A 1 159 ? -1.189 -11.262 -20.315 1.00 92.19 159 PRO A C 1
ATOM 1285 O O . PRO A 1 159 ? -1.470 -12.056 -21.212 1.00 92.19 159 PRO A O 1
ATOM 1288 N N . TYR A 1 160 ? -2.075 -10.921 -19.378 1.00 91.25 160 TYR A N 1
ATOM 1289 C CA . TYR A 1 160 ? -3.461 -11.392 -19.392 1.00 91.25 160 TYR A CA 1
ATOM 1290 C C . TYR A 1 160 ? -4.227 -10.871 -20.623 1.00 91.25 160 TYR A C 1
ATOM 1292 O O . TYR A 1 160 ? -3.999 -9.722 -21.028 1.00 91.25 160 TYR A O 1
ATOM 1300 N N . PRO A 1 161 ? -5.160 -11.654 -21.203 1.00 90.56 161 PRO A N 1
ATOM 1301 C CA . PRO A 1 161 ? -6.020 -11.203 -22.297 1.00 90.56 161 PRO A CA 1
ATOM 1302 C C . PRO A 1 161 ? -6.671 -9.845 -22.023 1.00 90.56 161 PRO A C 1
ATOM 1304 O O . PRO A 1 161 ? -7.215 -9.612 -20.947 1.00 90.56 161 PRO A O 1
ATOM 1307 N N . GLY A 1 162 ? -6.601 -8.936 -22.998 1.00 90.88 162 GLY A N 1
ATOM 1308 C CA . GLY A 1 162 ? -7.159 -7.581 -22.890 1.00 90.88 162 GLY A CA 1
ATOM 1309 C C . GLY A 1 162 ? -6.325 -6.585 -22.073 1.00 90.88 162 GLY A C 1
ATOM 1310 O O . GLY A 1 162 ? -6.668 -5.406 -22.035 1.00 90.88 162 GLY A O 1
ATOM 1311 N N . SER A 1 163 ? -5.224 -7.012 -21.443 1.00 92.50 163 SER A N 1
ATOM 1312 C CA . SER A 1 163 ? -4.267 -6.088 -20.822 1.00 92.50 163 SER A CA 1
ATOM 1313 C C . SER A 1 163 ? -3.404 -5.381 -21.870 1.00 92.50 163 SER A C 1
ATOM 1315 O O . SER A 1 163 ? -3.155 -5.915 -22.954 1.00 92.50 163 SER A O 1
ATOM 1317 N N . ASP A 1 164 ? -2.864 -4.212 -21.515 1.00 92.25 164 ASP A N 1
ATOM 1318 C CA . ASP A 1 164 ? -1.908 -3.486 -22.361 1.00 92.25 164 ASP A CA 1
ATOM 1319 C C . ASP A 1 164 ? -0.672 -4.342 -22.701 1.00 92.25 164 ASP A C 1
ATOM 1321 O O . ASP A 1 164 ? -0.187 -4.307 -23.829 1.00 92.25 164 ASP A O 1
ATOM 1325 N N . LEU A 1 165 ? -0.218 -5.185 -21.764 1.00 92.44 165 LEU A N 1
ATOM 1326 C CA . LEU A 1 165 ? 0.898 -6.113 -21.974 1.00 92.44 165 LEU A CA 1
ATOM 1327 C C . LEU A 1 165 ? 0.613 -7.137 -23.081 1.00 92.44 165 LEU A C 1
ATOM 1329 O O . LEU A 1 165 ? 1.499 -7.432 -23.880 1.00 92.44 165 LEU A O 1
ATOM 1333 N N . ALA A 1 166 ? -0.606 -7.681 -23.135 1.00 92.19 166 ALA A N 1
ATOM 1334 C CA . ALA A 1 166 ? -0.992 -8.654 -24.154 1.00 92.19 166 ALA A CA 1
ATOM 1335 C C . ALA A 1 166 ? -1.288 -7.987 -25.502 1.00 92.19 166 ALA A C 1
ATOM 1337 O O . ALA A 1 166 ? -0.828 -8.456 -26.543 1.00 92.19 166 ALA A O 1
ATOM 1338 N N . MET A 1 167 ? -2.035 -6.879 -25.483 1.00 93.44 167 MET A N 1
ATOM 1339 C CA . MET A 1 167 ? -2.449 -6.162 -26.693 1.00 93.44 167 MET A CA 1
ATOM 1340 C C . MET A 1 167 ? -1.274 -5.485 -27.401 1.00 93.44 167 MET A C 1
ATOM 1342 O O . MET A 1 167 ? -1.247 -5.437 -28.626 1.00 93.44 167 MET A O 1
ATOM 1346 N N . ASN A 1 168 ? -0.284 -5.010 -26.643 1.00 93.31 168 ASN A N 1
ATOM 1347 C CA . ASN A 1 168 ? 0.910 -4.348 -27.161 1.00 93.31 168 ASN A CA 1
ATOM 1348 C C . ASN A 1 168 ? 2.174 -5.197 -26.936 1.00 93.31 168 ASN A C 1
ATOM 1350 O O . ASN A 1 168 ? 3.254 -4.663 -26.682 1.00 93.31 168 ASN A O 1
ATOM 1354 N N . LYS A 1 169 ? 2.061 -6.530 -27.046 1.00 92.06 169 LYS A N 1
ATOM 1355 C CA . LYS A 1 169 ? 3.167 -7.467 -26.778 1.00 92.06 169 LYS A CA 1
ATOM 1356 C C . LYS A 1 169 ? 4.439 -7.153 -27.574 1.00 92.06 169 LYS A C 1
ATOM 1358 O O . LYS A 1 169 ? 5.526 -7.158 -27.006 1.00 92.06 169 LYS A O 1
ATOM 1363 N N . GLU A 1 170 ? 4.314 -6.769 -28.845 1.00 92.19 170 GLU A N 1
ATOM 1364 C CA . GLU A 1 170 ? 5.457 -6.391 -29.693 1.00 92.19 170 GLU A CA 1
ATOM 1365 C C . GLU A 1 170 ? 6.166 -5.122 -29.202 1.00 92.19 170 GLU A C 1
ATOM 1367 O O . GLU A 1 170 ? 7.392 -5.101 -29.110 1.00 92.19 170 GLU A O 1
ATOM 1372 N N . LYS A 1 171 ? 5.401 -4.093 -28.801 1.00 92.50 171 LYS A N 1
ATOM 1373 C CA . LYS A 1 171 ? 5.929 -2.834 -28.238 1.00 92.50 171 LYS A CA 1
ATOM 1374 C C . LYS A 1 171 ? 6.824 -3.096 -27.027 1.00 92.50 171 LYS A C 1
ATOM 1376 O O . LYS A 1 171 ? 7.810 -2.392 -26.824 1.00 92.50 171 LYS A O 1
ATOM 1381 N N . TYR A 1 172 ? 6.464 -4.089 -26.219 1.00 90.69 172 TYR A N 1
ATOM 1382 C CA . TYR A 1 172 ? 7.174 -4.433 -24.991 1.00 90.69 172 TYR A CA 1
ATOM 1383 C C . TYR A 1 172 ? 8.156 -5.600 -25.147 1.00 90.69 172 TYR A C 1
ATOM 1385 O O . TYR A 1 172 ? 8.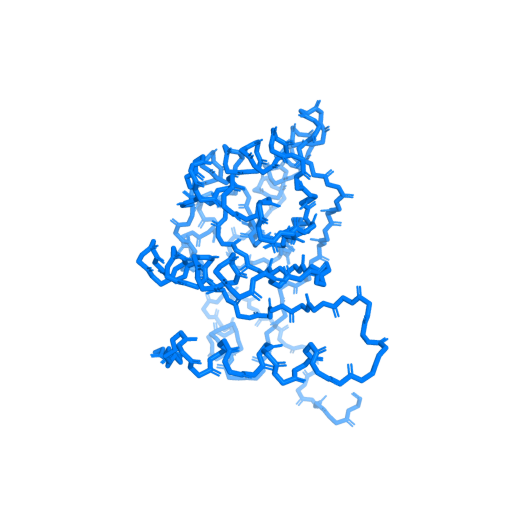781 -5.990 -24.164 1.00 90.69 172 TYR A O 1
ATOM 1393 N N . GLY A 1 173 ? 8.311 -6.156 -26.354 1.00 89.12 173 GLY A N 1
ATOM 1394 C CA . GLY A 1 173 ? 9.177 -7.312 -26.598 1.00 89.12 173 GLY A CA 1
ATOM 1395 C C . GLY A 1 173 ? 8.714 -8.592 -25.891 1.00 89.12 173 GLY A C 1
ATOM 1396 O O . GLY A 1 173 ? 9.531 -9.452 -25.570 1.00 89.12 173 GLY A O 1
ATOM 1397 N N . ILE A 1 174 ? 7.415 -8.719 -25.618 1.00 90.56 174 ILE A N 1
ATOM 1398 C CA . ILE A 1 174 ? 6.816 -9.858 -24.921 1.00 90.56 174 ILE A CA 1
ATOM 1399 C C . ILE A 1 174 ? 6.481 -10.956 -25.930 1.00 90.56 174 ILE A C 1
ATOM 1401 O O . ILE A 1 174 ? 5.745 -10.744 -26.894 1.00 90.56 174 ILE A O 1
ATOM 1405 N N . ARG A 1 175 ? 6.967 -12.170 -25.661 1.00 89.31 175 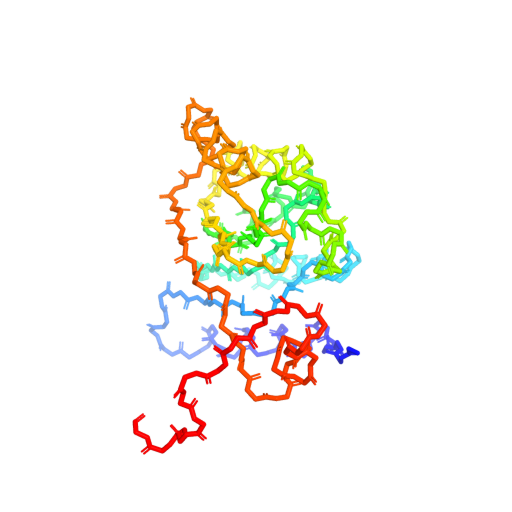ARG A N 1
ATOM 1406 C CA . ARG A 1 175 ? 6.568 -13.384 -26.378 1.00 89.31 175 ARG A CA 1
ATOM 1407 C C . ARG A 1 175 ? 5.587 -14.183 -25.525 1.00 89.31 175 ARG A C 1
ATOM 1409 O O . ARG A 1 175 ? 5.964 -14.706 -24.481 1.00 89.31 175 ARG A O 1
ATOM 1416 N N . ILE A 1 176 ? 4.348 -14.309 -25.993 1.00 87.81 176 ILE A N 1
ATOM 1417 C CA . ILE A 1 176 ? 3.350 -15.191 -25.377 1.00 87.81 176 ILE A CA 1
ATOM 1418 C C . ILE A 1 176 ? 3.637 -16.624 -25.838 1.00 87.81 176 ILE A C 1
ATOM 1420 O O . ILE A 1 176 ? 3.742 -16.881 -27.036 1.00 87.81 176 ILE A O 1
ATOM 1424 N N . LEU A 1 177 ? 3.842 -17.534 -24.884 1.00 87.12 177 LEU A N 1
ATOM 1425 C CA . LEU A 1 177 ? 4.209 -18.927 -25.165 1.00 87.12 177 LEU A CA 1
ATOM 1426 C C . LEU A 1 177 ? 2.992 -19.832 -25.382 1.00 87.12 177 LEU A C 1
ATOM 1428 O O . LEU A 1 177 ? 3.099 -20.809 -26.117 1.00 87.12 177 LEU A O 1
ATOM 1432 N N . ASN A 1 178 ? 1.860 -19.506 -24.756 1.00 82.50 178 ASN A N 1
ATOM 1433 C CA . ASN A 1 178 ? 0.602 -20.230 -24.891 1.00 82.50 178 ASN A CA 1
ATOM 1434 C C . ASN A 1 178 ? -0.565 -19.232 -24.934 1.00 82.50 178 ASN A C 1
ATOM 1436 O O . ASN A 1 178 ? -0.627 -18.322 -24.108 1.00 82.50 178 ASN A O 1
ATOM 1440 N N . GLU A 1 179 ? -1.460 -19.402 -25.906 1.00 80.62 179 GLU A N 1
ATOM 1441 C CA . GLU A 1 179 ? -2.686 -18.608 -26.077 1.00 80.62 179 GLU A CA 1
ATOM 1442 C C . GLU A 1 179 ? -3.950 -19.442 -25.780 1.00 80.62 179 GLU A C 1
ATOM 1444 O O . GLU A 1 179 ? -5.069 -18.946 -25.905 1.00 80.62 179 GLU A O 1
ATOM 1449 N N . ASN A 1 180 ? -3.787 -20.705 -25.362 1.00 81.69 180 ASN A N 1
ATOM 1450 C CA . ASN A 1 180 ? -4.870 -21.537 -24.862 1.00 81.69 180 ASN A CA 1
ATOM 1451 C C . ASN A 1 180 ? -5.106 -21.263 -23.368 1.00 81.69 180 ASN A C 1
ATOM 1453 O O . ASN A 1 180 ? -4.309 -21.660 -22.522 1.00 81.69 180 ASN A O 1
ATOM 1457 N N . TYR A 1 181 ? -6.211 -20.586 -23.055 1.00 74.75 181 TYR A N 1
ATOM 1458 C CA . TYR A 1 181 ? -6.605 -20.225 -21.686 1.00 74.75 181 TYR A CA 1
ATOM 1459 C C . TYR A 1 181 ? -7.581 -21.228 -21.047 1.00 74.75 181 TYR A C 1
ATOM 1461 O O . TYR A 1 181 ? -8.155 -20.927 -20.003 1.00 74.75 181 TYR A O 1
ATOM 1469 N N . SER A 1 182 ? -7.835 -22.375 -21.690 1.00 77.12 182 SER A N 1
ATOM 1470 C CA . SER A 1 182 ? -8.780 -23.393 -21.209 1.00 77.12 182 SER A CA 1
ATOM 1471 C C . SER A 1 182 ? -8.136 -24.531 -20.409 1.00 77.12 182 SER A C 1
ATOM 1473 O O . SER A 1 182 ? -8.827 -25.504 -20.110 1.00 77.12 182 SER A O 1
ATOM 1475 N N . GLU A 1 183 ? -6.832 -24.456 -20.142 1.00 54.22 183 GLU A N 1
ATOM 1476 C CA . GLU A 1 183 ? -6.068 -25.437 -19.354 1.00 54.22 183 GLU A CA 1
ATOM 1477 C C . GLU A 1 183 ? -5.854 -24.972 -17.911 1.00 54.22 183 GLU A C 1
ATOM 1479 O O . GLU A 1 183 ? -5.601 -23.761 -17.707 1.00 54.22 183 GLU A O 1
#

Secondary structure (DSSP, 8-state):
-PPPPHHHHHHHHHHHHHSTT---EEEEEETTSSHHHHHHHHHHHHHTT--S-EEEE--GGG--HHHHHHHHHTTEEEEEEEEE-S-HHHHHHTT----HHHHHHHHHHHHHTT-EEEEEEEET-TT--HHHHHHHHHHHHHHHHTT--SEEEEEE----TTSHHHHTTTTTT---S------

Foldseek 3Di:
DDDDDLVVVLVVLVVVVVDPDDQEEEEEDAQPPDPVSLVVNLVSLLVVVPDHAYEYEYALLPDDLVSLLSCVSSRHAEYEYEPAFQDPVLCVVVVHDGHLVSSQVSLVSNVVSNHAYEYEYEPPGQPDDPVRVVSRVVSVVVCVVVVRHPHYDYHYPDLDPPDPCVVVVVVRVHDDPDPDPPD

pLDDT: mean 92.21, std 6.84, range [54.22, 98.62]

Organism: NCBI:txid412755